Protein AF-0000000084693940 (afdb_homodimer)

InterPro domains:
  IPR007138 Antibiotic biosynthesis monooxygenase domain [PF03992] (17-86)
  IPR007138 Antibiotic biosynthesis monooxygenase domain [PS51725] (16-106)
  IPR011008 Dimeric alpha-beta barrel [SSF54909] (14-110)

Sequence (250 aa):
MSTSLSYPAPQKTDGFTIFVTATIQPDKVDTFLHHFHAAMRTVAAEPECLSFEVFRSPEEPNKIKWLENWSKGTAWFLEHQATKPYMKEYLELTDPLLVGE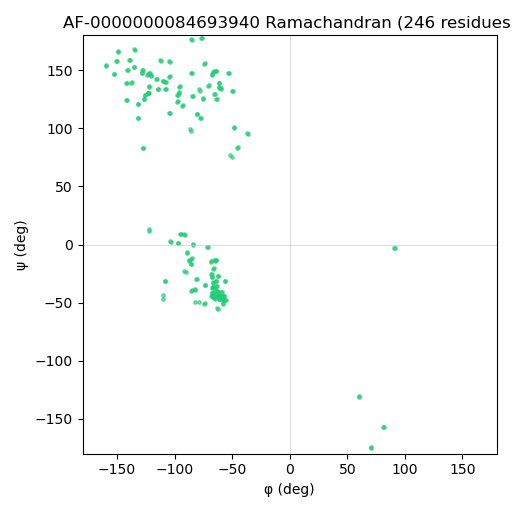KQWEVLERFGGSWATAQEGVYEKIMSTSLSYPAPQKTDGFTIFVTATIQPDKVDTFLHHFHAAMRTVAAEPECLSFEVFRSPEEPNKIKWLENWSKGTAWFLEHQATKPYMKEYLELTDPLLVGEKQWEVLERFGGSWATAQEGVYEKI

Secondary structure (DSSP, 8-state):
-------PPPP--S-EEEEEEEEB-GGGHHHHHHHHHHHHHHHHTSTTEEEEEEEE-SS-TTEEEEEEEESS-HHHIIIIITTSHHHHHHHHHHGGGBSS--EEEEEEE--GGGEEE-TTSSEE-/-------PPPP--S-EEEEEEEEB-GGGHHHHHHHHHHHHHHHHTSTTEEEEEEEE-SS-TTEEEEEEEESS-HHHIIIIITTSHHHHHHHHHHGGGBSS--EEEEEEE--GGGEEE-TTSSEE-

Nearest PDB structures (foldseek):
  4dpo-assembly1_B  TM=9.095E-01  e=9.291E-08  Methanosarcina mazei Go1
  4zos-assembly1_C  TM=8.888E-01  e=1.494E-07  Yersinia enterocolitica subsp. enterocolitica 8081
  4zos-assembly2_B  TM=8.880E-01  e=1.831E-07  Yersinia enterocolitica subsp. enterocolitica 8081
  3gz7-assembly1_B  TM=8.561E-01  e=4.131E-07  Bordetella bronchiseptica
  3e8o-assembly1_B  TM=8.129E-01  e=4.436E-06  Deinococcus radiodurans

pLDDT: mean 95.78, std 9.48, range [37.34, 98.94]

Organism: Botryosphaeria parva (strain UCR-NP2) (NCBI:txid1287680)

Solvent-accessible surface area (backbone atoms only — not comparable to full-atom values): 13129 Å² total; per-residue (Å²): 126,82,74,72,75,69,58,86,73,59,45,90,65,59,31,29,26,41,40,37,38,38,40,33,34,78,91,34,40,65,62,39,49,24,54,46,49,59,46,46,55,58,52,45,58,37,90,49,34,38,30,34,38,39,34,30,34,74,90,43,77,36,29,40,35,36,40,38,35,30,58,50,30,68,69,51,37,59,64,57,60,64,61,33,70,69,45,54,55,44,47,67,69,39,53,84,40,36,56,73,71,72,45,76,45,71,30,37,51,23,36,53,96,41,14,34,28,35,88,79,56,44,38,77,100,127,81,75,72,73,71,59,86,75,60,45,88,66,60,32,30,27,38,40,39,38,38,39,34,35,78,92,35,39,65,61,39,48,26,56,45,49,58,46,48,53,56,53,46,59,36,87,49,32,39,30,34,38,40,35,30,35,74,90,42,76,37,29,40,34,35,40,39,34,30,58,50,31,67,71,52,38,58,65,57,57,63,61,33,71,70,46,54,54,44,47,66,71,38,53,82,41,35,56,73,72,72,45,77,44,72,30,36,51,24,36,53,96,41,14,34,29,37,89,80,56,44,37,78,100

Foldseek 3Di:
DPPPPDDDFFDDAQKWKKKKKFQFDPVCQVQQCVLVVVVQVVLCPDPQWPDKDKDADPVRRRMIMMMTIGRHHPVCCVVPVCPDPVNVVSCVRRVVRTDDDMDMDMGHGRDDPVDDDDPPPDDDD/DPPPPDDDFFDDAQKWKKKKKFQFDPVCQVQQCVLVVVVQVVLCPDPQWPDKDKDADPVRRRMIMMMTIGRHHPVCCVVPVCPDPVNVVSCVRRVVRTDDDMDMDMGHGRDDPVDDDDPPPDDDD

Radius of gyration: 18.6 Å; Cα contacts (8 Å, |Δi|>4): 473; chains: 2; bounding box: 39×61×38 Å

Structure (mmCIF, N/CA/C/O backbone):
data_AF-0000000084693940-model_v1
#
loop_
_entity.id
_entity.type
_entity.pdbx_description
1 polymer 'Putative antibiotic biosynthesis monooxygenase protein'
#
loop_
_atom_site.group_PDB
_atom_site.id
_atom_site.type_symbol
_atom_site.label_atom_id
_atom_site.label_alt_id
_atom_site.label_comp_id
_atom_site.label_asym_id
_atom_site.label_entity_id
_atom_site.label_seq_id
_atom_site.pdbx_PDB_ins_code
_atom_site.Cartn_x
_atom_site.Cartn_y
_atom_site.Cartn_z
_atom_site.occupancy
_atom_site.B_iso_or_equiv
_atom_site.auth_seq_id
_atom_site.auth_comp_id
_atom_site.auth_asym_id
_atom_site.auth_atom_id
_atom_site.pdbx_PDB_model_num
ATOM 1 N N . MET A 1 1 ? 19.859 30.844 12.664 1 37.41 1 MET A N 1
ATOM 2 C CA . MET A 1 1 ? 20.234 29.438 12.758 1 37.41 1 MET A CA 1
ATOM 3 C C . MET A 1 1 ? 19.391 28.594 11.812 1 37.41 1 MET A C 1
ATOM 5 O O . MET A 1 1 ? 18.172 28.781 11.711 1 37.41 1 MET A O 1
ATOM 9 N N . SER A 1 2 ? 19.797 28.109 10.68 1 41.94 2 SER A N 1
ATOM 10 C CA . SER A 1 2 ? 19.031 27.359 9.688 1 41.94 2 SER A CA 1
ATOM 11 C C . SER A 1 2 ? 18.297 26.188 10.328 1 41.94 2 SER A C 1
ATOM 13 O O . SER A 1 2 ? 18.906 25.297 10.914 1 41.94 2 SER A O 1
ATOM 15 N N . THR A 1 3 ? 17.297 26.391 10.953 1 49.12 3 THR A N 1
ATOM 16 C CA . THR A 1 3 ? 16.625 25.344 11.711 1 49.12 3 THR A CA 1
ATOM 17 C C . THR A 1 3 ? 16.516 24.062 10.898 1 49.12 3 THR A C 1
ATOM 19 O O . THR A 1 3 ? 15.922 24.047 9.82 1 49.12 3 THR A O 1
ATOM 22 N N . SER A 1 4 ? 17.547 23.297 10.914 1 58.09 4 SER A N 1
ATOM 23 C CA . SER A 1 4 ? 17.688 22 10.25 1 58.09 4 SER A CA 1
ATOM 24 C C . SER A 1 4 ? 16.391 21.219 10.305 1 58.09 4 SER A C 1
ATOM 26 O O . SER A 1 4 ? 15.844 20.984 11.391 1 58.09 4 SER A O 1
ATOM 28 N N . LEU A 1 5 ? 15.539 21.266 9.266 1 71.88 5 LEU A N 1
ATOM 29 C CA . LEU A 1 5 ? 14.32 20.469 9.195 1 71.88 5 LEU A CA 1
ATOM 30 C C . LEU A 1 5 ? 14.609 19.016 9.523 1 71.88 5 LEU A C 1
ATOM 32 O O . LEU A 1 5 ? 15.477 18.391 8.906 1 71.88 5 LEU A O 1
ATOM 36 N N . SER A 1 6 ? 14.289 18.609 10.75 1 89 6 SER A N 1
ATOM 37 C CA . SER A 1 6 ? 14.602 17.234 11.148 1 89 6 SER A CA 1
ATOM 38 C C . SER A 1 6 ? 13.43 16.297 10.898 1 89 6 SER A C 1
ATOM 40 O O . SER A 1 6 ? 12.281 16.641 11.219 1 89 6 SER A O 1
ATOM 42 N N . TYR A 1 7 ? 13.625 15.336 10.125 1 94.19 7 TYR A N 1
ATOM 43 C CA . TYR A 1 7 ? 12.75 14.18 9.961 1 94.19 7 TYR A CA 1
ATOM 44 C C . TYR A 1 7 ? 13.562 12.898 9.789 1 94.19 7 TYR A C 1
ATOM 46 O O . TYR A 1 7 ? 14.711 12.945 9.344 1 94.19 7 TYR A O 1
ATOM 54 N N . PRO A 1 8 ? 13.047 11.789 10.203 1 96.38 8 PRO A N 1
ATOM 55 C CA . PRO A 1 8 ? 13.812 10.562 9.992 1 96.38 8 PRO A CA 1
ATOM 56 C C . PRO A 1 8 ? 14.07 10.266 8.516 1 96.38 8 PRO A C 1
ATOM 58 O O . PRO A 1 8 ? 13.148 10.367 7.695 1 96.38 8 PRO A O 1
ATOM 61 N N . ALA A 1 9 ? 15.266 9.914 8.211 1 95.25 9 ALA A N 1
ATOM 62 C CA . ALA A 1 9 ? 15.562 9.484 6.848 1 95.25 9 ALA A CA 1
ATOM 63 C C . ALA A 1 9 ? 14.867 8.164 6.523 1 95.25 9 ALA A C 1
ATOM 65 O O . ALA A 1 9 ? 14.695 7.316 7.398 1 95.25 9 ALA A O 1
ATOM 66 N N . PRO A 1 10 ? 14.453 7.969 5.242 1 95.38 10 PRO A N 1
ATOM 67 C CA . PRO A 1 10 ? 14.008 6.629 4.855 1 95.38 10 PRO A CA 1
ATOM 68 C C . PRO A 1 10 ? 15.031 5.547 5.176 1 95.38 10 PRO A C 1
ATOM 70 O O . PRO A 1 10 ? 16.234 5.801 5.133 1 95.38 10 PRO A O 1
ATOM 73 N N . GLN A 1 11 ? 14.469 4.426 5.469 1 94.56 11 GLN A N 1
ATOM 74 C CA . GLN A 1 11 ? 15.359 3.305 5.754 1 94.56 11 GLN A CA 1
ATOM 75 C C . GLN A 1 11 ? 16.156 2.906 4.516 1 94.56 11 GLN A C 1
ATOM 77 O O . GLN A 1 11 ? 15.594 2.756 3.43 1 94.56 11 GLN A O 1
ATOM 82 N N . LYS A 1 12 ? 17.453 2.809 4.715 1 91.94 12 LYS A N 1
ATOM 83 C CA . LYS A 1 12 ? 18.297 2.361 3.611 1 91.94 12 LYS A CA 1
ATOM 84 C C . LYS A 1 12 ? 18.203 0.85 3.42 1 91.94 12 LYS A C 1
ATOM 86 O O . LYS A 1 12 ? 18.562 0.08 4.309 1 91.94 12 LYS A O 1
ATOM 91 N N . THR A 1 13 ? 17.578 0.476 2.361 1 91.62 13 THR A N 1
ATOM 92 C CA . THR A 1 13 ? 17.453 -0.936 2.018 1 91.62 13 THR A CA 1
ATOM 93 C C . THR A 1 13 ? 17.641 -1.15 0.521 1 91.62 13 THR A C 1
ATOM 95 O O . THR A 1 13 ? 17.625 -0.193 -0.257 1 91.62 13 THR A O 1
ATOM 98 N N . ASP A 1 14 ? 17.984 -2.398 0.199 1 93.31 14 ASP A N 1
ATOM 99 C CA . ASP A 1 14 ? 18.078 -2.752 -1.214 1 93.31 14 ASP A CA 1
ATOM 100 C C . ASP A 1 14 ? 16.703 -3.117 -1.781 1 93.31 14 ASP A C 1
ATOM 102 O O . ASP A 1 14 ? 16.594 -3.5 -2.947 1 93.31 14 ASP A O 1
ATOM 106 N N . GLY A 1 15 ? 15.742 -3.049 -0.957 1 96.62 15 GLY A N 1
ATOM 107 C CA . GLY A 1 15 ? 14.43 -3.553 -1.316 1 96.62 15 GLY A CA 1
ATOM 108 C C . GLY A 1 15 ? 13.586 -2.537 -2.064 1 96.62 15 GLY A C 1
ATOM 109 O O . GLY A 1 15 ? 14.062 -1.453 -2.406 1 96.62 15 GLY A O 1
ATOM 110 N N . PHE A 1 16 ? 12.398 -2.943 -2.48 1 98.19 16 PHE A N 1
ATOM 111 C CA . PHE A 1 16 ? 11.469 -2.076 -3.191 1 98.19 16 PHE A CA 1
ATOM 112 C C . PHE A 1 16 ? 10.023 -2.475 -2.898 1 98.19 16 PHE A C 1
ATOM 114 O O . PHE A 1 16 ? 9.773 -3.51 -2.277 1 98.19 16 PHE A O 1
ATOM 121 N N . THR A 1 17 ? 9.148 -1.615 -3.248 1 98.69 17 THR A N 1
ATOM 122 C CA . THR A 1 17 ? 7.715 -1.882 -3.26 1 98.69 17 THR A CA 1
ATOM 123 C C . THR A 1 17 ? 7.188 -1.94 -4.691 1 98.69 17 THR A C 1
ATOM 125 O O . THR A 1 17 ? 7.609 -1.159 -5.547 1 98.69 17 THR A O 1
ATOM 128 N N . ILE A 1 18 ? 6.289 -2.873 -4.922 1 98.81 18 ILE A N 1
ATOM 129 C CA . ILE A 1 18 ? 5.594 -2.885 -6.207 1 98.81 18 ILE A CA 1
ATOM 130 C C . ILE A 1 18 ? 4.086 -2.809 -5.977 1 98.81 18 ILE A C 1
ATOM 132 O O . ILE A 1 18 ? 3.545 -3.506 -5.113 1 98.81 18 ILE A O 1
ATOM 136 N N . PHE A 1 19 ? 3.414 -1.882 -6.68 1 98.81 19 PHE A N 1
ATOM 137 C CA . PHE A 1 19 ? 1.965 -1.835 -6.824 1 98.81 19 PHE A CA 1
ATOM 138 C C . PHE A 1 19 ? 1.531 -2.475 -8.141 1 98.81 19 PHE A C 1
ATOM 140 O O . PHE A 1 19 ? 2.061 -2.143 -9.203 1 98.81 19 PHE A O 1
ATOM 147 N N . VAL A 1 20 ? 0.591 -3.393 -8.031 1 98.81 20 VAL A N 1
ATOM 148 C CA . VAL A 1 20 ? 0.091 -4.07 -9.227 1 98.81 20 VAL A CA 1
ATOM 149 C C . VAL A 1 20 ? -1.417 -3.863 -9.344 1 98.81 20 VAL A C 1
ATOM 151 O O . VAL A 1 20 ? -2.141 -3.949 -8.344 1 98.81 20 VAL A O 1
ATOM 154 N N . THR A 1 21 ? -1.88 -3.574 -10.523 1 98.81 21 THR A N 1
ATOM 155 C CA . THR A 1 21 ? -3.305 -3.479 -10.82 1 98.81 21 THR A CA 1
ATOM 156 C C . THR A 1 21 ? -3.689 -4.438 -11.945 1 98.81 21 THR A C 1
ATOM 158 O O . THR A 1 21 ? -3.021 -4.488 -12.977 1 98.81 21 THR A O 1
ATOM 161 N N . ALA A 1 22 ? -4.707 -5.199 -11.727 1 98.88 22 ALA A N 1
ATOM 162 C CA . ALA A 1 22 ? -5.246 -6.121 -12.719 1 98.88 22 ALA A CA 1
ATOM 163 C C . ALA A 1 22 ? -6.738 -5.883 -12.938 1 98.88 22 ALA A C 1
ATOM 165 O O . ALA A 1 22 ? -7.5 -5.758 -11.977 1 98.88 22 ALA A O 1
ATOM 166 N N . THR A 1 23 ? -7.125 -5.734 -14.164 1 98.88 23 THR A N 1
ATOM 167 C CA . THR A 1 23 ? -8.539 -5.758 -14.531 1 98.88 23 THR A CA 1
ATOM 168 C C . THR A 1 23 ? -8.945 -7.141 -15.023 1 98.88 23 THR A C 1
ATOM 170 O O . THR A 1 23 ? -8.344 -7.676 -15.953 1 98.88 23 THR A O 1
ATOM 173 N N . ILE A 1 24 ? -9.938 -7.711 -14.375 1 98.88 24 ILE A N 1
ATOM 174 C CA . ILE A 1 24 ? -10.344 -9.086 -14.633 1 98.88 24 ILE A CA 1
ATOM 175 C C . ILE A 1 24 ? -11.633 -9.102 -15.445 1 98.88 24 ILE A C 1
ATOM 177 O O . ILE A 1 24 ? -12.469 -8.203 -15.312 1 98.88 24 ILE A O 1
ATOM 181 N N . GLN A 1 25 ? -11.758 -10.07 -16.344 1 98.75 25 GLN A N 1
ATOM 182 C CA . GLN A 1 25 ? -13.055 -10.273 -16.984 1 98.75 25 GLN A CA 1
ATOM 183 C C . GLN A 1 25 ? -14.172 -10.344 -15.945 1 98.75 25 GLN A C 1
ATOM 185 O O . GLN A 1 25 ? -14.055 -11.055 -14.945 1 98.75 25 GLN A O 1
ATOM 190 N N . PRO A 1 26 ? -15.227 -9.617 -16.188 1 97.69 26 PRO A N 1
ATOM 191 C CA . PRO A 1 26 ? -16.234 -9.43 -15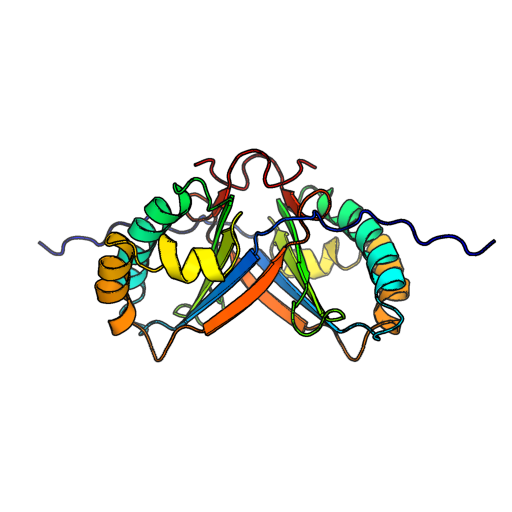.125 1 97.69 26 PRO A CA 1
ATOM 192 C C . PRO A 1 26 ? -16.781 -10.75 -14.602 1 97.69 26 PRO A C 1
ATOM 194 O O . PRO A 1 26 ? -17.094 -10.867 -13.414 1 97.69 26 PRO A O 1
ATOM 197 N N . ASP A 1 27 ? -16.875 -11.742 -15.375 1 97.75 27 ASP A N 1
ATOM 198 C CA . ASP A 1 27 ? -17.469 -13.008 -14.953 1 97.75 27 ASP A CA 1
ATOM 199 C C . ASP A 1 27 ? -16.406 -13.984 -14.469 1 97.75 27 ASP A C 1
ATOM 201 O O . ASP A 1 27 ? -16.703 -15.141 -14.164 1 97.75 27 ASP A O 1
ATOM 205 N N . LYS A 1 28 ? -15.156 -13.5 -14.312 1 98.31 28 LYS A N 1
ATOM 206 C CA . LYS A 1 28 ? -14.055 -14.391 -13.961 1 98.31 28 LYS A CA 1
ATOM 207 C C . LYS A 1 28 ? -13.383 -13.961 -12.664 1 98.31 28 LYS A C 1
ATOM 209 O O . LYS A 1 28 ? -12.328 -14.484 -12.297 1 98.31 28 LYS A O 1
ATOM 214 N N . VAL A 1 29 ? -13.992 -13.07 -11.953 1 97.94 29 VAL A N 1
ATOM 215 C CA . VAL A 1 29 ? -13.367 -12.477 -10.773 1 97.94 29 VAL A CA 1
ATOM 216 C C . VAL A 1 29 ? -13.164 -13.547 -9.703 1 97.94 29 VAL A C 1
ATOM 218 O O . VAL A 1 29 ? -12.086 -13.664 -9.117 1 97.94 29 VAL A O 1
ATOM 221 N N . ASP A 1 30 ? -14.18 -14.336 -9.453 1 97.25 30 ASP A N 1
ATOM 222 C CA . ASP A 1 30 ? -14.062 -15.367 -8.43 1 97.25 30 ASP A CA 1
ATOM 223 C C . ASP A 1 30 ? -12.977 -16.375 -8.781 1 97.25 30 ASP A C 1
ATOM 225 O O . ASP A 1 30 ? -12.211 -16.797 -7.914 1 97.25 30 ASP A O 1
ATOM 229 N N . THR A 1 31 ? -13 -16.766 -10.016 1 98 31 THR A N 1
ATOM 230 C CA . THR A 1 31 ? -11.977 -17.703 -10.477 1 98 31 THR A CA 1
ATOM 231 C C . THR A 1 31 ? -10.586 -17.094 -10.297 1 98 31 THR A C 1
ATOM 233 O O . THR A 1 31 ? -9.656 -17.766 -9.844 1 98 31 THR A O 1
ATOM 236 N N . PHE A 1 32 ? -10.438 -15.875 -10.672 1 98.62 32 PHE A N 1
ATOM 237 C CA . PHE A 1 32 ? -9.172 -15.172 -10.508 1 98.62 32 PHE A CA 1
ATOM 238 C C . PHE A 1 32 ? -8.75 -15.156 -9.039 1 98.62 32 PHE A C 1
ATOM 240 O O . PHE A 1 32 ? -7.621 -15.531 -8.711 1 98.62 32 PHE A O 1
ATOM 247 N N . LEU A 1 33 ? -9.641 -14.75 -8.148 1 98.38 33 LEU A N 1
ATOM 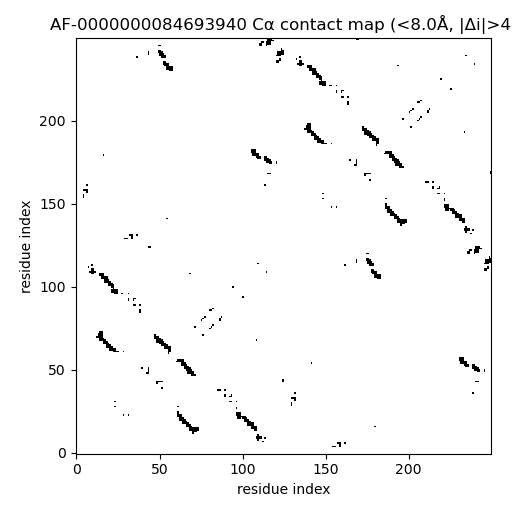248 C CA . LEU A 1 33 ? -9.32 -14.602 -6.73 1 98.38 33 LEU A CA 1
ATOM 249 C C . LEU A 1 33 ? -8.969 -15.945 -6.105 1 98.38 33 LEU A C 1
ATOM 251 O O . LEU A 1 33 ? -8.133 -16.016 -5.207 1 98.38 33 LEU A O 1
ATOM 255 N N . HIS A 1 34 ? -9.562 -16.953 -6.617 1 98.06 34 HIS A N 1
ATOM 256 C CA . HIS A 1 34 ? -9.242 -18.297 -6.152 1 98.06 34 HIS A CA 1
ATOM 257 C C . HIS A 1 34 ? -7.789 -18.641 -6.438 1 98.06 34 HIS A C 1
ATOM 259 O O . HIS A 1 34 ? -7.047 -19.016 -5.527 1 98.06 34 HIS A O 1
ATOM 265 N N . HIS A 1 35 ? -7.395 -18.531 -7.633 1 98.19 35 HIS A N 1
ATOM 266 C CA . HIS A 1 35 ? -6.023 -18.844 -8.023 1 98.19 35 HIS A CA 1
ATOM 267 C C . HIS A 1 35 ? -5.035 -17.859 -7.414 1 98.19 35 HIS A C 1
ATOM 269 O O . HIS A 1 35 ? -3.951 -18.25 -6.977 1 98.19 35 HIS A O 1
ATOM 275 N N . PHE A 1 36 ? -5.445 -16.672 -7.359 1 98.56 36 PHE A N 1
ATOM 276 C CA . PHE A 1 36 ? -4.586 -15.594 -6.891 1 98.56 36 PHE A CA 1
ATOM 277 C C . PHE A 1 36 ? -4.277 -15.75 -5.406 1 98.56 36 PHE A C 1
ATOM 279 O O . PHE A 1 36 ? -3.131 -15.586 -4.984 1 98.56 36 PHE A O 1
ATOM 286 N N . HIS A 1 37 ? -5.273 -16.062 -4.66 1 98.12 37 HIS A N 1
ATOM 287 C CA . HIS A 1 37 ? -5.062 -16.203 -3.223 1 98.12 37 HIS A CA 1
ATOM 288 C C . HIS A 1 37 ? -4.055 -17.297 -2.914 1 98.12 37 HIS A C 1
ATOM 290 O O . HIS A 1 37 ? -3.195 -17.141 -2.045 1 98.12 37 HIS A O 1
ATOM 296 N N . ALA A 1 38 ? -4.184 -18.406 -3.57 1 96.88 38 ALA A N 1
ATOM 297 C CA . ALA A 1 38 ? -3.24 -19.5 -3.363 1 96.88 38 ALA A CA 1
ATOM 298 C C . ALA A 1 38 ? -1.811 -19.062 -3.664 1 96.88 38 ALA A C 1
ATOM 300 O O . ALA A 1 38 ? -0.891 -19.344 -2.896 1 96.88 38 ALA A O 1
ATOM 301 N N . ALA A 1 39 ? -1.63 -18.359 -4.738 1 97.94 39 ALA A N 1
ATOM 302 C CA . ALA A 1 39 ? -0.309 -17.875 -5.117 1 97.94 39 ALA A CA 1
ATOM 303 C C . ALA A 1 39 ? 0.191 -16.812 -4.129 1 97.94 39 ALA A C 1
ATOM 305 O O . ALA A 1 39 ? 1.363 -16.828 -3.746 1 97.94 39 ALA A O 1
ATOM 306 N N . MET A 1 40 ? -0.711 -15.93 -3.727 1 98.12 40 MET A N 1
ATOM 307 C CA . MET A 1 40 ? -0.369 -14.867 -2.781 1 98.12 40 MET A CA 1
ATOM 308 C C . MET A 1 40 ? 0.199 -15.453 -1.492 1 98.12 40 MET A C 1
ATOM 310 O O . MET A 1 40 ? 1.189 -14.945 -0.96 1 98.12 40 MET A O 1
ATOM 314 N N . ARG A 1 41 ? -0.413 -16.469 -0.996 1 97.38 41 ARG A N 1
ATOM 315 C CA . ARG A 1 41 ? 0.034 -17.094 0.245 1 97.38 41 ARG A CA 1
ATOM 316 C C . ARG A 1 41 ? 1.438 -17.672 0.095 1 97.38 41 ARG A C 1
ATOM 318 O O . ARG A 1 41 ? 2.262 -17.547 1.004 1 97.38 41 ARG A O 1
ATOM 325 N N . THR A 1 42 ? 1.648 -18.234 -0.992 1 98.38 42 THR A N 1
ATOM 326 C CA . THR A 1 42 ? 2.971 -18.797 -1.266 1 98.38 42 THR A CA 1
ATOM 327 C C . THR A 1 42 ? 4.012 -17.688 -1.368 1 98.38 42 THR A C 1
ATOM 329 O O . THR A 1 42 ? 5.09 -17.781 -0.784 1 98.38 42 THR A O 1
ATOM 332 N N . VAL A 1 43 ? 3.695 -16.594 -2.1 1 98.75 43 VAL A N 1
ATOM 333 C CA . VAL A 1 43 ? 4.582 -15.445 -2.264 1 98.75 43 VAL A CA 1
ATOM 334 C C . VAL A 1 43 ? 4.859 -14.805 -0.906 1 98.75 43 VAL A C 1
ATOM 336 O O . VAL A 1 43 ? 6.012 -14.516 -0.571 1 98.75 43 VAL A O 1
ATOM 339 N N . ALA A 1 44 ? 3.818 -14.648 -0.15 1 98.56 44 ALA A N 1
ATOM 340 C CA . ALA A 1 44 ? 3.918 -13.969 1.137 1 98.56 44 ALA A CA 1
ATOM 341 C C . ALA A 1 44 ? 4.777 -14.766 2.117 1 98.56 44 ALA A C 1
ATOM 343 O O . ALA A 1 44 ? 5.297 -14.211 3.088 1 98.56 44 ALA A O 1
ATOM 344 N N . ALA A 1 45 ? 4.953 -16.031 1.888 1 98.06 45 ALA A N 1
ATOM 345 C CA . ALA A 1 45 ? 5.719 -16.906 2.777 1 98.06 45 ALA A CA 1
ATOM 346 C C . ALA A 1 45 ? 7.211 -16.844 2.447 1 98.06 45 ALA A C 1
ATOM 348 O O . ALA A 1 45 ? 8.039 -17.375 3.195 1 98.06 45 ALA A O 1
ATOM 349 N N . GLU A 1 46 ? 7.559 -16.266 1.309 1 98.56 46 GLU A N 1
ATOM 350 C CA . GLU A 1 46 ? 8.969 -16.078 0.984 1 98.56 46 GLU A CA 1
ATOM 351 C C . GLU A 1 46 ? 9.656 -15.18 2.014 1 98.56 46 GLU A C 1
ATOM 353 O O . GLU A 1 46 ? 9.117 -14.141 2.396 1 98.56 46 GLU A O 1
ATOM 358 N N . PRO A 1 47 ? 10.891 -15.531 2.4 1 98.12 47 PRO A N 1
ATOM 359 C CA . PRO A 1 47 ? 11.594 -14.703 3.387 1 98.12 47 PRO A CA 1
ATOM 360 C C . PRO A 1 47 ? 11.844 -13.281 2.893 1 98.12 47 PRO A C 1
ATOM 362 O O . PRO A 1 47 ? 11.93 -12.352 3.697 1 98.12 47 PRO A O 1
ATOM 365 N N . GLU A 1 48 ? 11.945 -13.07 1.606 1 98.5 48 GLU A N 1
ATOM 366 C CA . GLU A 1 48 ? 12.273 -11.758 1.055 1 98.5 48 GLU A CA 1
ATOM 367 C C . GLU A 1 48 ? 11.023 -10.898 0.887 1 98.5 48 GLU A C 1
ATOM 369 O O . GLU A 1 48 ? 11.117 -9.688 0.674 1 98.5 48 GLU A O 1
ATOM 374 N N . CYS A 1 49 ? 9.805 -11.484 0.908 1 98.81 49 CYS A N 1
ATOM 375 C CA . CYS A 1 49 ? 8.57 -10.711 0.876 1 98.81 49 CYS A CA 1
ATOM 376 C C . CYS A 1 49 ? 8.227 -10.18 2.264 1 98.81 49 CYS A C 1
ATOM 378 O O . CYS A 1 49 ? 7.805 -10.945 3.137 1 98.81 49 CYS A O 1
ATOM 380 N N . LEU A 1 50 ? 8.289 -8.914 2.475 1 98.69 50 LEU A N 1
ATOM 381 C CA . LEU A 1 50 ? 8.125 -8.289 3.783 1 98.69 50 LEU A CA 1
ATOM 382 C C . LEU A 1 50 ? 6.645 -8.125 4.117 1 98.69 50 LEU A C 1
ATOM 384 O O . LEU A 1 50 ? 6.242 -8.281 5.273 1 98.69 50 LEU A O 1
ATOM 388 N N . SER A 1 51 ? 5.871 -7.789 3.125 1 98.88 51 SER A N 1
ATOM 389 C CA . SER A 1 51 ? 4.426 -7.664 3.297 1 98.88 51 SER A CA 1
ATOM 390 C C . SER A 1 51 ? 3.699 -7.754 1.96 1 98.88 51 SER A C 1
ATOM 392 O O . SER A 1 51 ? 4.312 -7.586 0.903 1 98.88 51 SER A O 1
ATOM 394 N N . PHE A 1 52 ? 2.475 -8.164 1.954 1 98.94 52 PHE A N 1
ATOM 395 C CA . PHE A 1 52 ? 1.572 -8.352 0.824 1 98.94 52 PHE A CA 1
ATOM 396 C C . PHE A 1 52 ? 0.151 -7.941 1.193 1 98.94 52 PHE A C 1
ATOM 398 O O . PHE A 1 52 ? -0.393 -8.406 2.197 1 98.94 52 PHE A O 1
ATOM 405 N N . GLU A 1 53 ? -0.452 -7.012 0.413 1 98.88 53 GLU A N 1
ATOM 406 C CA . GLU A 1 53 ? -1.801 -6.562 0.743 1 98.88 53 GLU A CA 1
ATOM 407 C C . GLU A 1 53 ? -2.635 -6.344 -0.517 1 98.88 53 GLU A C 1
ATOM 409 O O . GLU A 1 53 ? -2.146 -5.777 -1.498 1 98.88 53 GLU A O 1
ATOM 414 N N . VAL A 1 54 ? -3.93 -6.758 -0.497 1 98.88 54 VAL A N 1
ATOM 415 C CA . VAL A 1 54 ? -4.809 -6.75 -1.661 1 98.88 54 VAL A CA 1
ATOM 416 C C . VAL A 1 54 ? -5.965 -5.781 -1.433 1 98.88 54 VAL A C 1
ATOM 418 O O . VAL A 1 54 ? -6.508 -5.703 -0.329 1 98.88 54 VAL A O 1
ATOM 421 N N . PHE A 1 55 ? -6.352 -5.113 -2.459 1 98.75 55 PHE A N 1
ATOM 422 C CA . PHE A 1 55 ? -7.438 -4.141 -2.488 1 98.75 55 PHE A CA 1
ATOM 423 C C . PHE A 1 55 ? -8.32 -4.352 -3.717 1 98.75 55 PHE A C 1
ATOM 425 O O . PHE A 1 55 ? -7.969 -5.125 -4.609 1 98.75 55 PHE A O 1
ATOM 432 N N . ARG A 1 56 ? -9.477 -3.693 -3.73 1 98.38 56 ARG A N 1
ATOM 433 C CA . ARG A 1 56 ? -10.383 -3.691 -4.875 1 98.38 56 ARG A CA 1
ATOM 434 C C . ARG A 1 56 ? -10.938 -2.295 -5.129 1 98.38 56 ARG A C 1
ATOM 436 O O . ARG A 1 56 ? -11.258 -1.567 -4.188 1 98.38 56 ARG A O 1
ATOM 443 N N . SER A 1 57 ? -11.039 -1.935 -6.426 1 97.62 57 SER A N 1
ATOM 444 C CA . SER A 1 57 ? -11.742 -0.704 -6.77 1 97.62 57 SER A CA 1
ATOM 445 C C . SER A 1 57 ? -13.219 -0.789 -6.398 1 97.62 57 SER A C 1
ATOM 447 O O . SER A 1 57 ? -13.914 -1.715 -6.82 1 97.62 57 SER A O 1
ATOM 449 N N . PRO A 1 58 ? -13.711 0.157 -5.625 1 95.62 58 PRO A N 1
ATOM 450 C CA . PRO A 1 58 ? -15.133 0.1 -5.281 1 95.62 58 PRO A CA 1
ATOM 451 C C . PRO A 1 58 ? -16.047 0.349 -6.48 1 95.62 58 PRO A C 1
ATOM 453 O O . PRO A 1 58 ? -17.156 -0.182 -6.535 1 95.62 58 PRO A O 1
ATOM 456 N N . GLU A 1 59 ? -15.586 1.09 -7.441 1 95.56 59 GLU A N 1
ATOM 457 C CA . GLU A 1 59 ? -16.406 1.479 -8.578 1 95.56 59 GLU A CA 1
ATOM 458 C C . GLU A 1 59 ? -16.297 0.47 -9.719 1 95.56 59 GLU A C 1
ATOM 460 O O . GLU A 1 59 ? -17.141 0.436 -10.617 1 95.56 59 GLU A O 1
ATOM 465 N N . GLU A 1 60 ? -15.227 -0.265 -9.758 1 97.25 60 GLU A N 1
ATOM 466 C CA . GLU A 1 60 ? -14.969 -1.317 -10.742 1 97.25 60 GLU A CA 1
ATOM 467 C C . GLU A 1 60 ? -14.602 -2.631 -10.055 1 97.25 60 GLU A C 1
ATOM 469 O O . GLU A 1 60 ? -13.43 -3 -9.992 1 97.25 60 GLU A O 1
ATOM 474 N N . PRO A 1 61 ? -15.562 -3.326 -9.664 1 96 61 PRO A N 1
ATOM 475 C CA . PRO A 1 61 ? -15.32 -4.457 -8.766 1 96 61 PRO A CA 1
ATOM 476 C C . PRO A 1 61 ? -14.477 -5.551 -9.414 1 96 61 PRO A C 1
ATOM 478 O O . PRO A 1 61 ? -14.023 -6.477 -8.734 1 96 61 PRO A O 1
ATOM 481 N N . ASN A 1 62 ? -14.281 -5.527 -10.734 1 98.56 62 ASN A N 1
ATOM 482 C CA . ASN A 1 62 ? -13.398 -6.496 -11.375 1 98.56 62 ASN A CA 1
ATOM 483 C C . ASN A 1 62 ? -11.969 -5.969 -11.477 1 98.56 62 ASN A C 1
ATOM 485 O O . ASN A 1 62 ? -11.125 -6.566 -12.148 1 98.56 62 ASN A O 1
ATOM 489 N N . LYS A 1 63 ? -11.672 -4.867 -10.859 1 98.75 63 LYS A N 1
ATOM 490 C CA . LYS A 1 63 ? -10.32 -4.312 -10.805 1 98.75 63 LYS A CA 1
ATOM 491 C C . LYS A 1 63 ? -9.695 -4.531 -9.43 1 98.75 63 LYS A C 1
ATOM 493 O O . LYS A 1 63 ? -10.164 -3.975 -8.43 1 98.75 63 LYS A O 1
ATOM 498 N N . ILE A 1 64 ? -8.633 -5.395 -9.438 1 98.88 64 ILE A N 1
ATOM 499 C CA . ILE A 1 64 ? -7.922 -5.785 -8.227 1 98.88 64 ILE A CA 1
ATOM 500 C C . ILE A 1 64 ? -6.543 -5.121 -8.203 1 98.88 64 ILE A C 1
ATOM 502 O O . ILE A 1 64 ? -5.863 -5.062 -9.227 1 98.88 64 ILE A O 1
ATOM 506 N N . LYS A 1 65 ? -6.219 -4.578 -7.074 1 98.88 65 LYS A N 1
ATOM 507 C CA . LYS A 1 65 ? -4.914 -3.969 -6.836 1 98.88 65 LYS A CA 1
ATOM 508 C C . LYS A 1 65 ? -4.223 -4.602 -5.633 1 98.88 65 LYS A C 1
ATOM 510 O O . LYS A 1 65 ? -4.883 -5.004 -4.672 1 98.88 65 LYS A O 1
ATOM 515 N N . TRP A 1 66 ? -2.865 -4.699 -5.66 1 98.88 66 TRP A N 1
ATOM 516 C CA . TRP A 1 66 ? -2.141 -5.168 -4.484 1 98.88 66 TRP A CA 1
ATOM 517 C C . TRP A 1 66 ? -0.746 -4.555 -4.422 1 98.88 66 TRP A C 1
ATOM 519 O O . TRP A 1 66 ? -0.279 -3.963 -5.395 1 98.88 66 TRP A O 1
ATOM 529 N N . LEU A 1 67 ? -0.23 -4.555 -3.236 1 98.69 67 LEU A N 1
ATOM 530 C CA . LEU A 1 67 ? 1.146 -4.113 -3.027 1 98.69 67 LEU A CA 1
ATOM 531 C C . LEU A 1 67 ? 1.983 -5.227 -2.408 1 98.69 67 LEU A C 1
ATOM 533 O O . LEU A 1 67 ? 1.473 -6.031 -1.625 1 98.69 67 LEU A O 1
ATOM 537 N N . GLU A 1 68 ? 3.209 -5.285 -2.779 1 98.88 68 GLU A N 1
ATOM 538 C CA . GLU A 1 68 ? 4.234 -6.156 -2.221 1 98.88 68 GLU A CA 1
ATOM 539 C C . GLU A 1 68 ? 5.465 -5.359 -1.793 1 98.88 68 GLU A C 1
ATOM 541 O O . GLU A 1 68 ? 5.996 -4.562 -2.57 1 98.88 68 GLU A O 1
ATOM 546 N N . ASN A 1 69 ? 5.848 -5.508 -0.565 1 98.81 69 ASN A N 1
ATOM 547 C CA . ASN A 1 69 ? 7.156 -5.031 -0.119 1 98.81 69 ASN A CA 1
ATOM 548 C C . ASN A 1 69 ? 8.195 -6.148 -0.128 1 98.81 69 ASN A C 1
ATOM 550 O O . ASN A 1 69 ? 7.953 -7.227 0.414 1 98.81 69 ASN A O 1
ATOM 554 N N . TRP A 1 70 ? 9.328 -5.84 -0.745 1 98.81 70 TRP A N 1
ATOM 555 C CA . TRP A 1 70 ? 10.398 -6.828 -0.87 1 98.81 70 TRP A CA 1
ATOM 556 C C . TRP A 1 70 ? 11.68 -6.332 -0.219 1 98.81 70 TRP A C 1
ATOM 558 O O . TRP A 1 70 ? 12 -5.141 -0.294 1 98.81 70 TRP A O 1
ATOM 568 N N . SER A 1 71 ? 12.453 -7.227 0.318 1 98.25 71 SER A N 1
ATOM 569 C CA . SER A 1 71 ? 13.719 -6.871 0.951 1 98.25 71 SER A CA 1
ATOM 570 C C . SER A 1 71 ? 14.852 -6.84 -0.065 1 98.25 71 SER A C 1
ATOM 572 O O . SER A 1 71 ? 15.945 -6.344 0.229 1 98.25 71 SER A O 1
ATOM 574 N N . LYS A 1 72 ? 14.633 -7.41 -1.286 1 98.12 72 LYS A N 1
ATOM 575 C CA . LYS A 1 72 ? 15.617 -7.426 -2.363 1 98.12 72 LYS A CA 1
ATOM 576 C C . LYS A 1 72 ? 15.172 -6.543 -3.527 1 98.12 72 LYS A C 1
ATOM 578 O O . LYS A 1 72 ? 13.977 -6.293 -3.699 1 98.12 72 LYS A O 1
ATOM 583 N N . GLY A 1 73 ? 16.125 -6.121 -4.34 1 97.44 73 GLY A N 1
ATOM 584 C CA . GLY A 1 73 ? 15.867 -5.176 -5.414 1 97.44 73 GLY A CA 1
ATOM 585 C C . GLY A 1 73 ? 15.18 -5.805 -6.605 1 97.44 73 GLY A C 1
ATOM 586 O O . GLY A 1 73 ? 14.945 -7.016 -6.633 1 97.44 73 GLY A O 1
ATOM 587 N N . THR A 1 74 ? 14.891 -4.988 -7.566 1 97.56 74 THR A N 1
ATOM 588 C CA . THR A 1 74 ? 14.109 -5.398 -8.727 1 97.56 74 THR A CA 1
ATOM 589 C C . THR A 1 74 ? 14.883 -6.402 -9.57 1 97.56 74 THR A C 1
ATOM 591 O O . THR A 1 74 ? 14.297 -7.312 -10.156 1 97.56 74 THR A O 1
ATOM 594 N N . ALA A 1 75 ? 16.203 -6.191 -9.672 1 97.56 75 ALA A N 1
ATOM 595 C CA . ALA A 1 75 ? 17 -7.141 -10.438 1 97.56 75 ALA A CA 1
ATOM 596 C C . ALA A 1 75 ? 16.922 -8.539 -9.836 1 97.56 75 ALA A C 1
ATOM 598 O O . ALA A 1 75 ? 16.719 -9.523 -10.555 1 97.56 75 ALA A O 1
ATOM 599 N N . TRP A 1 76 ? 17.031 -8.648 -8.547 1 98.19 76 TRP A N 1
ATOM 600 C CA . TRP A 1 76 ? 16.891 -9.922 -7.852 1 98.19 76 TRP A CA 1
ATOM 601 C C . TRP A 1 76 ? 15.508 -10.508 -8.062 1 98.19 76 TRP A C 1
ATOM 603 O O . TRP A 1 76 ? 15.367 -11.695 -8.367 1 98.19 76 TRP A O 1
ATOM 613 N N . PHE A 1 77 ? 14.555 -9.656 -7.891 1 98.56 77 PHE A N 1
ATOM 614 C CA . PHE A 1 77 ? 13.164 -10.086 -8.031 1 98.56 77 PHE A CA 1
ATOM 615 C C . PHE A 1 77 ? 12.93 -10.719 -9.398 1 98.56 77 PHE A C 1
ATOM 617 O O . PHE A 1 77 ? 12.375 -11.82 -9.484 1 98.56 77 PHE A O 1
ATOM 624 N N . LEU A 1 78 ? 13.375 -10.07 -10.453 1 97.69 78 LEU A N 1
ATOM 625 C CA . LEU A 1 78 ? 13.156 -10.531 -11.82 1 97.69 78 LEU A CA 1
ATOM 626 C C . LEU A 1 78 ? 13.914 -11.836 -12.07 1 97.69 78 LEU A C 1
ATOM 628 O O . LEU A 1 78 ? 13.422 -12.711 -12.797 1 97.69 78 LEU A O 1
ATOM 632 N N . GLU A 1 79 ? 15.016 -11.961 -11.445 1 98.12 79 GLU A N 1
ATOM 633 C CA . GLU A 1 79 ? 15.867 -13.117 -11.695 1 98.12 79 GLU A CA 1
ATOM 634 C C . GLU A 1 79 ? 15.445 -14.312 -10.844 1 98.12 79 GLU A C 1
ATOM 636 O O . GLU A 1 79 ? 15.438 -15.445 -11.312 1 98.12 79 GLU A O 1
ATOM 641 N N . HIS A 1 80 ? 15.07 -14.078 -9.594 1 98.25 80 HIS A N 1
ATOM 642 C CA . HIS A 1 80 ? 14.914 -15.172 -8.641 1 98.25 80 HIS A CA 1
ATOM 643 C C . HIS A 1 80 ? 13.445 -15.398 -8.305 1 98.25 80 HIS A C 1
ATOM 645 O O . HIS A 1 80 ? 12.961 -16.531 -8.336 1 98.25 80 HIS A O 1
ATOM 651 N N . GLN A 1 81 ? 12.75 -14.344 -8.031 1 98.44 81 GLN A N 1
ATOM 652 C CA . GLN A 1 81 ? 11.367 -14.484 -7.586 1 98.44 81 GLN A CA 1
ATOM 653 C C . GLN A 1 81 ? 10.43 -14.742 -8.766 1 98.44 81 GLN A C 1
ATOM 655 O O . GLN A 1 81 ? 9.641 -15.688 -8.742 1 98.44 81 GLN A O 1
ATOM 660 N N . ALA A 1 82 ? 10.547 -13.938 -9.805 1 97.44 82 ALA A N 1
ATOM 661 C CA . ALA A 1 82 ? 9.617 -13.992 -10.938 1 97.44 82 ALA A CA 1
ATOM 662 C C . ALA A 1 82 ? 9.789 -15.281 -11.734 1 97.44 82 ALA A C 1
ATOM 664 O O . ALA A 1 82 ? 8.922 -15.648 -12.523 1 97.44 82 ALA A O 1
ATOM 665 N N . THR A 1 83 ? 10.891 -16.016 -11.523 1 97.62 83 THR A N 1
ATOM 666 C CA . THR A 1 83 ? 11.203 -17.172 -12.359 1 97.62 83 THR A CA 1
ATOM 667 C C . THR A 1 83 ? 10.898 -18.469 -11.609 1 97.62 83 THR A C 1
ATOM 669 O O . THR A 1 83 ? 11.141 -19.562 -12.133 1 97.62 83 THR A O 1
ATOM 672 N N . LYS A 1 84 ? 10.391 -18.438 -10.477 1 98.12 84 LYS A N 1
ATOM 673 C CA . LYS A 1 84 ? 10.07 -19.641 -9.711 1 98.12 84 LYS A CA 1
ATOM 674 C C . LYS A 1 84 ? 8.953 -20.438 -10.383 1 98.12 84 LYS A C 1
ATOM 676 O O . LYS A 1 84 ? 8.023 -19.859 -10.945 1 98.12 84 LYS A O 1
ATOM 681 N N . PRO A 1 85 ? 8.938 -21.75 -10.258 1 97.75 85 PRO A N 1
ATOM 682 C CA . PRO A 1 85 ? 7.969 -22.594 -10.953 1 97.75 85 PRO A CA 1
ATOM 683 C C . PRO A 1 85 ? 6.523 -22.25 -10.594 1 97.75 85 PRO A C 1
ATOM 685 O O . PRO A 1 85 ? 5.656 -22.219 -11.469 1 97.75 85 PRO A O 1
ATOM 688 N N . TYR A 1 86 ? 6.293 -21.984 -9.297 1 98.19 86 TYR A N 1
ATOM 689 C CA . TYR A 1 86 ? 4.906 -21.734 -8.914 1 98.19 86 TYR A CA 1
ATOM 690 C C . TYR A 1 86 ? 4.406 -20.422 -9.516 1 98.19 86 TYR A C 1
ATOM 692 O O . TYR A 1 86 ? 3.197 -20.234 -9.672 1 98.19 86 TYR A O 1
ATOM 700 N N . MET A 1 87 ? 5.352 -19.469 -9.82 1 98.25 87 MET A N 1
ATOM 701 C CA . MET A 1 87 ? 4.941 -18.234 -10.469 1 98.25 87 MET A CA 1
ATOM 702 C C . MET A 1 87 ? 4.434 -18.516 -11.883 1 98.25 87 MET A C 1
ATOM 704 O O . MET A 1 87 ? 3.457 -17.906 -12.32 1 98.25 87 MET A O 1
ATOM 708 N N . LYS A 1 88 ? 5.098 -19.375 -12.602 1 97.12 88 LYS A N 1
ATOM 709 C CA . LYS A 1 88 ? 4.652 -19.75 -13.938 1 97.12 88 LYS A CA 1
ATOM 710 C C . LYS A 1 88 ? 3.242 -20.328 -13.898 1 97.12 88 LYS A C 1
ATOM 712 O O . LYS A 1 88 ? 2.395 -19.969 -14.719 1 97.12 88 LYS A O 1
ATOM 717 N N . GLU A 1 89 ? 3.008 -21.219 -12.984 1 97.62 89 GLU A N 1
ATOM 718 C CA . GLU A 1 89 ? 1.69 -21.828 -12.836 1 97.62 89 GLU A CA 1
ATOM 719 C C . GLU A 1 89 ? 0.626 -20.781 -12.531 1 97.62 89 GLU A C 1
ATOM 721 O O . GLU A 1 89 ? -0.451 -20.781 -13.125 1 97.62 89 GLU A O 1
ATOM 726 N N . TYR A 1 90 ? 0.947 -19.922 -11.648 1 97.88 90 TYR A N 1
ATOM 727 C CA . TYR A 1 90 ? 0.045 -18.844 -11.258 1 97.88 90 TYR A CA 1
ATOM 728 C C . TYR A 1 90 ? -0.3 -17.969 -12.461 1 97.88 90 TYR A C 1
ATOM 730 O O . TYR A 1 90 ? -1.47 -17.656 -12.688 1 97.88 90 TYR A O 1
ATOM 738 N N . LEU A 1 91 ? 0.681 -17.578 -13.227 1 98 91 LEU A N 1
ATOM 739 C CA . LEU A 1 91 ? 0.462 -16.719 -14.383 1 98 91 LEU A CA 1
ATOM 740 C C . LEU A 1 91 ? -0.371 -17.422 -15.445 1 98 91 LEU A C 1
ATOM 742 O O . LEU A 1 91 ? -1.245 -16.812 -16.062 1 98 91 LEU A O 1
ATOM 746 N N . GLU A 1 92 ? -0.162 -18.672 -15.633 1 98.06 92 GLU A N 1
ATOM 747 C CA . GLU A 1 92 ? -0.924 -19.453 -16.594 1 98.06 92 GLU A CA 1
ATOM 748 C C . GLU A 1 92 ? -2.398 -19.516 -16.219 1 98.06 92 GLU A C 1
ATOM 750 O O . GLU A 1 92 ? -3.271 -19.531 -17.078 1 98.06 92 GLU A O 1
ATOM 755 N N . LEU A 1 93 ? -2.658 -19.578 -14.953 1 98.12 93 LEU A N 1
ATOM 756 C CA . LEU A 1 93 ? -4.02 -19.719 -14.453 1 98.12 93 LEU A CA 1
ATOM 757 C C . LEU A 1 93 ? -4.742 -18.375 -14.453 1 98.12 93 LEU A C 1
ATOM 759 O O . LEU A 1 93 ? -5.957 -18.312 -14.648 1 98.12 93 LEU A O 1
ATOM 763 N N . THR A 1 94 ? -3.992 -17.25 -14.281 1 98.69 94 THR A N 1
ATOM 764 C CA . THR A 1 94 ? -4.664 -15.992 -13.992 1 98.69 94 THR A CA 1
ATOM 765 C C . THR A 1 94 ? -4.598 -15.055 -15.195 1 98.69 94 THR A C 1
ATOM 767 O O . THR A 1 94 ? -5.523 -14.281 -15.445 1 98.69 94 THR A O 1
ATOM 770 N N . ASP A 1 95 ? -3.559 -15.102 -16.016 1 98.56 95 ASP A N 1
ATOM 771 C CA . ASP A 1 95 ? -3.365 -14.125 -17.078 1 98.56 95 ASP A CA 1
ATOM 772 C C . ASP A 1 95 ? -4.488 -14.211 -18.109 1 98.56 95 ASP A C 1
ATOM 774 O O . ASP A 1 95 ? -4.973 -13.18 -18.594 1 98.56 95 ASP A O 1
ATOM 778 N N . PRO A 1 96 ? -4.977 -15.398 -18.5 1 98.69 96 PRO A N 1
ATOM 779 C CA . PRO A 1 96 ? -6.062 -15.484 -19.469 1 98.69 96 PRO A CA 1
ATOM 780 C C . PRO A 1 96 ? -7.371 -14.883 -18.953 1 98.69 96 PRO A C 1
ATOM 782 O O . PRO A 1 96 ? -8.312 -14.695 -19.734 1 98.69 96 PRO A O 1
ATOM 785 N N . LEU A 1 97 ? -7.488 -14.633 -17.672 1 98.81 97 LEU A N 1
ATOM 786 C CA . LEU A 1 97 ? -8.719 -14.133 -17.078 1 98.81 97 LEU A CA 1
ATOM 787 C C . LEU A 1 97 ? -8.75 -12.609 -17.094 1 98.81 97 LEU A C 1
ATOM 789 O O . LEU A 1 97 ? -9.758 -12 -16.734 1 98.81 97 LEU A O 1
ATOM 793 N N . LEU A 1 98 ? -7.66 -11.977 -17.5 1 98.81 98 LEU A N 1
ATOM 794 C CA . LEU A 1 98 ? -7.516 -10.531 -17.422 1 98.81 98 LEU A CA 1
ATOM 795 C C . LEU A 1 98 ? -8.125 -9.859 -18.656 1 98.81 98 LEU A C 1
ATOM 797 O O . LEU A 1 98 ? -8.242 -10.477 -19.703 1 98.81 98 LEU A O 1
ATOM 801 N N . VAL A 1 99 ? -8.641 -8.68 -18.453 1 98.56 99 VAL A N 1
ATOM 802 C CA . VAL A 1 99 ? -8.875 -7.734 -19.531 1 98.56 99 VAL A CA 1
ATOM 803 C C . VAL A 1 99 ? -7.613 -6.914 -19.797 1 98.56 99 VAL A C 1
ATOM 805 O O . VAL A 1 99 ? -7.309 -5.988 -19.031 1 98.56 99 VAL A O 1
ATOM 808 N N . GLY A 1 100 ? -6.805 -7.293 -20.797 1 97.88 100 GLY A N 1
ATOM 809 C CA . GLY A 1 100 ? -5.531 -6.629 -21.031 1 97.88 100 GLY A CA 1
ATOM 810 C C . GLY A 1 100 ? -4.426 -7.133 -20.125 1 97.88 100 GLY A C 1
ATOM 811 O O . GLY A 1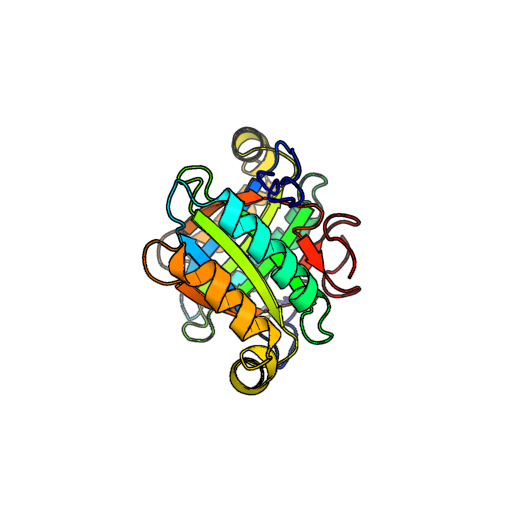 100 ? -4.492 -8.258 -19.625 1 97.88 100 GLY A O 1
ATOM 812 N N . GLU A 1 101 ? -3.385 -6.273 -19.922 1 97.81 101 GLU A N 1
ATOM 813 C CA . GLU A 1 101 ? -2.219 -6.656 -19.125 1 97.81 101 GLU A CA 1
ATOM 814 C C . GLU A 1 101 ? -2.258 -6.016 -17.734 1 97.81 101 GLU A C 1
ATOM 816 O O . GLU A 1 101 ? -2.924 -4.996 -17.531 1 97.81 101 GLU A O 1
ATOM 821 N N . LYS A 1 102 ? -1.562 -6.637 -16.828 1 98.44 102 LYS A N 1
ATOM 822 C CA . LYS A 1 102 ? -1.358 -6.008 -15.523 1 98.44 102 LYS A CA 1
ATOM 823 C C . LYS A 1 102 ? -0.556 -4.715 -15.656 1 98.44 102 LYS A C 1
ATOM 825 O O . LYS A 1 102 ? 0.273 -4.586 -16.562 1 98.44 102 LYS A O 1
ATOM 830 N N . GLN A 1 103 ? -0.841 -3.838 -14.773 1 98 103 GLN A N 1
ATOM 831 C CA . GLN A 1 103 ? -0.046 -2.623 -14.617 1 98 103 GLN A CA 1
ATOM 832 C C . GLN A 1 103 ? 0.788 -2.674 -13.344 1 98 103 GLN A C 1
ATOM 834 O O . GLN A 1 103 ? 0.313 -3.137 -12.305 1 98 103 GLN A O 1
ATOM 839 N N . TRP A 1 104 ? 1.993 -2.215 -13.422 1 97.88 104 TRP A N 1
ATOM 840 C CA . TRP A 1 104 ? 2.861 -2.229 -12.25 1 97.88 104 TRP A CA 1
ATOM 841 C C . TRP A 1 104 ? 3.473 -0.852 -12.008 1 97.88 104 TRP A C 1
ATOM 843 O O . TRP A 1 104 ? 3.721 -0.102 -12.953 1 97.88 104 TRP A O 1
ATOM 853 N N . GLU A 1 105 ? 3.699 -0.526 -10.82 1 98.19 105 GLU A N 1
ATOM 854 C CA . GLU A 1 105 ? 4.441 0.642 -10.359 1 98.19 105 GLU A CA 1
ATOM 855 C C . GLU A 1 105 ? 5.477 0.256 -9.305 1 98.19 105 GLU A C 1
ATOM 857 O O . GLU A 1 105 ? 5.133 -0.323 -8.273 1 98.19 105 GLU A O 1
ATOM 862 N N . VAL A 1 106 ? 6.711 0.555 -9.625 1 98.25 106 VAL A N 1
ATOM 863 C CA . VAL A 1 106 ? 7.793 0.283 -8.68 1 98.25 106 VAL A CA 1
ATOM 864 C C . VAL A 1 106 ? 8.102 1.54 -7.871 1 98.25 106 VAL A C 1
ATOM 866 O O . VAL A 1 106 ? 8.203 2.637 -8.43 1 98.25 106 VAL A O 1
ATOM 869 N N . LEU A 1 107 ? 8.273 1.325 -6.555 1 98.44 107 LEU A N 1
ATOM 870 C CA . LEU A 1 107 ? 8.5 2.457 -5.664 1 98.44 107 LEU A CA 1
ATOM 871 C C . LEU A 1 107 ? 9.633 2.154 -4.684 1 98.44 107 LEU A C 1
ATOM 873 O O . LEU A 1 107 ? 9.906 0.99 -4.391 1 98.44 107 LEU A O 1
ATOM 877 N N . GLU A 1 108 ? 10.273 3.254 -4.262 1 97.88 108 GLU A N 1
ATOM 878 C CA . GLU A 1 108 ? 11.133 3.193 -3.08 1 97.88 108 GLU A CA 1
ATOM 879 C C . GLU A 1 108 ? 10.305 3.148 -1.799 1 97.88 108 GLU A C 1
ATOM 881 O O . GLU A 1 108 ? 9.438 3.996 -1.585 1 97.88 108 GLU A O 1
ATOM 886 N N . ARG A 1 109 ? 10.57 2.176 -1.007 1 97.62 109 ARG A N 1
ATOM 887 C CA . ARG A 1 109 ? 9.938 2.072 0.306 1 97.62 109 ARG A CA 1
ATOM 888 C C . ARG A 1 109 ? 10.695 2.896 1.343 1 97.62 109 ARG A C 1
ATOM 890 O O . ARG A 1 109 ? 11.914 2.75 1.492 1 97.62 109 ARG A O 1
ATOM 897 N N . PHE A 1 110 ? 10.039 3.754 2.062 1 97.81 110 PHE A N 1
ATOM 898 C CA . PHE A 1 110 ? 10.727 4.512 3.104 1 97.81 110 PHE A CA 1
ATOM 899 C C . PHE A 1 110 ? 11.031 3.623 4.301 1 97.81 110 PHE A C 1
ATOM 901 O O . PHE A 1 110 ? 12.188 3.525 4.727 1 97.81 110 PHE A O 1
ATOM 908 N N . GLY A 1 111 ? 9.977 2.9 4.797 1 97.5 111 GLY A N 1
ATOM 909 C CA . GLY A 1 111 ? 10.188 1.984 5.906 1 97.5 111 GLY A CA 1
ATOM 910 C C . GLY A 1 111 ? 10.469 2.689 7.219 1 97.5 111 GLY A C 1
ATOM 911 O O . GLY A 1 111 ? 10.367 3.916 7.305 1 97.5 111 GLY A O 1
ATOM 912 N N . GLY A 1 112 ? 10.773 1.895 8.227 1 96.5 112 GLY A N 1
ATOM 913 C CA . GLY A 1 112 ? 11.031 2.473 9.531 1 96.5 112 GLY A CA 1
ATOM 914 C C . GLY A 1 112 ? 9.852 3.238 10.094 1 96.5 112 GLY A C 1
ATOM 915 O O . GLY A 1 112 ? 8.727 2.734 10.094 1 96.5 112 GLY A O 1
ATOM 916 N N . SER A 1 113 ? 10.094 4.484 10.57 1 96.94 113 SER A N 1
ATOM 917 C CA . SER A 1 113 ? 9.047 5.281 11.188 1 96.94 113 SER A CA 1
ATOM 918 C C . SER A 1 113 ? 8.047 5.781 10.148 1 96.94 113 SER A C 1
ATOM 920 O O . SER A 1 113 ? 7.027 6.383 10.492 1 96.94 113 SER A O 1
ATOM 922 N N . TRP A 1 114 ? 8.25 5.496 8.867 1 98.5 114 TRP A N 1
ATOM 923 C CA . TRP A 1 114 ? 7.375 5.906 7.777 1 98.5 114 TRP A CA 1
ATOM 924 C C . TRP A 1 114 ? 6.41 4.785 7.398 1 98.5 114 TRP A C 1
ATOM 926 O O . TRP A 1 114 ? 5.656 4.906 6.434 1 98.5 114 TRP A O 1
ATOM 936 N N . ALA A 1 115 ? 6.496 3.686 8.102 1 98.62 115 ALA A N 1
ATOM 937 C CA . ALA A 1 115 ? 5.598 2.543 7.961 1 98.62 115 ALA A CA 1
ATOM 938 C C . ALA A 1 115 ? 5.09 2.072 9.32 1 98.62 115 ALA A C 1
ATOM 940 O O . ALA A 1 115 ? 5.844 1.481 10.102 1 98.62 115 ALA A O 1
ATOM 941 N N . THR A 1 116 ? 3.807 2.33 9.57 1 98.62 116 THR A N 1
ATOM 942 C CA . THR A 1 116 ? 3.223 2.02 10.867 1 98.62 116 THR A CA 1
ATOM 943 C C . THR A 1 116 ? 1.955 1.186 10.703 1 98.62 116 THR A C 1
ATOM 945 O O . THR A 1 116 ? 1.272 1.276 9.688 1 98.62 116 THR A O 1
ATOM 948 N N . ALA A 1 117 ? 1.684 0.385 11.656 1 98.69 117 ALA A N 1
ATOM 949 C CA . ALA A 1 117 ? 0.448 -0.395 11.688 1 98.69 117 ALA A CA 1
ATOM 950 C C . ALA A 1 117 ? 0.036 -0.721 13.117 1 98.69 117 ALA A C 1
ATOM 952 O O . ALA A 1 117 ? 0.889 -0.93 13.984 1 98.69 117 ALA A O 1
ATOM 953 N N . GLN A 1 118 ? -1.197 -0.768 13.312 1 98 118 GLN A N 1
ATOM 954 C CA . GLN A 1 118 ? -1.713 -1.294 14.57 1 98 118 GLN A CA 1
ATOM 955 C C . GLN A 1 118 ? -1.571 -2.812 14.633 1 98 118 GLN A C 1
ATOM 957 O O . GLN A 1 118 ? -1.533 -3.479 13.602 1 98 118 GLN A O 1
ATOM 962 N N . GLU A 1 119 ? -1.537 -3.26 15.852 1 95.88 119 GLU A N 1
ATOM 963 C CA . GLU A 1 119 ? -1.477 -4.707 16.031 1 95.88 119 GLU A CA 1
ATOM 964 C C . GLU A 1 119 ? -2.689 -5.391 15.414 1 95.88 119 GLU A C 1
ATOM 966 O O . GLU A 1 119 ? -3.818 -4.918 15.555 1 95.88 119 GLU A O 1
ATOM 971 N N . GLY A 1 120 ? -2.469 -6.449 14.695 1 95.19 120 GLY A N 1
ATOM 972 C CA . GLY A 1 120 ? -3.561 -7.27 14.195 1 95.19 120 GLY A CA 1
ATOM 973 C C . GLY A 1 120 ? -4.047 -6.844 12.82 1 95.19 120 GLY A C 1
ATOM 974 O O . GLY A 1 120 ? -4.898 -7.504 12.227 1 95.19 120 GLY A O 1
ATOM 975 N N . VAL A 1 121 ? -3.512 -5.809 12.289 1 97.06 121 VAL A N 1
ATOM 976 C CA . VAL A 1 121 ? -3.957 -5.305 10.992 1 97.06 121 VAL A CA 1
ATOM 977 C C . VAL A 1 121 ? -3.459 -6.223 9.883 1 97.06 121 VAL A C 1
ATOM 979 O O . VAL A 1 121 ? -4.145 -6.414 8.875 1 97.06 121 VAL A O 1
ATOM 982 N N . TYR A 1 122 ? -2.273 -6.777 10.062 1 98 122 TYR A N 1
ATOM 983 C CA . TYR A 1 122 ? -1.669 -7.723 9.133 1 98 122 TYR A CA 1
ATOM 984 C C . TYR A 1 122 ? -1.531 -9.102 9.773 1 98 122 TYR A C 1
ATOM 986 O O . TYR A 1 122 ? -1.147 -9.219 10.945 1 98 122 TYR A O 1
ATOM 994 N N . GLU A 1 123 ? -1.932 -10.094 8.992 1 97.44 123 GLU A N 1
ATOM 995 C CA . GLU A 1 123 ? -1.647 -11.453 9.438 1 97.44 123 GLU A CA 1
ATOM 996 C C . GLU A 1 123 ? -0.155 -11.766 9.359 1 97.44 123 GLU A C 1
ATOM 998 O O . GLU A 1 123 ? 0.5 -11.43 8.367 1 97.44 123 GLU A O 1
ATOM 1003 N N . LYS A 1 124 ? 0.296 -12.414 10.414 1 94.75 124 LYS A N 1
ATOM 1004 C CA . LYS A 1 124 ? 1.697 -12.82 10.414 1 94.75 124 LYS A CA 1
ATOM 1005 C C . LYS A 1 124 ? 1.904 -14.07 9.562 1 94.75 124 LYS A C 1
ATOM 1007 O O . LYS A 1 124 ? 1.098 -15 9.609 1 94.75 124 LYS A O 1
ATOM 1012 N N . ILE A 1 125 ? 2.945 -14 8.727 1 86.38 125 ILE A N 1
ATOM 1013 C CA . ILE A 1 125 ? 3.27 -15.156 7.895 1 86.38 125 ILE A CA 1
ATOM 1014 C C . ILE A 1 125 ? 4.543 -15.82 8.406 1 86.38 125 ILE A C 1
ATOM 1016 O O . ILE A 1 125 ? 5.453 -15.148 8.898 1 86.38 125 ILE A O 1
ATOM 1020 N N . MET B 1 1 ? -19.062 -32.156 -10.398 1 37.34 1 MET B N 1
ATOM 1021 C CA . MET B 1 1 ? -19.172 -31.438 -9.133 1 37.34 1 MET B CA 1
ATOM 1022 C C . MET B 1 1 ? -18.578 -30.031 -9.258 1 37.34 1 MET B C 1
ATOM 1024 O O . MET B 1 1 ? -17.516 -29.844 -9.852 1 37.34 1 MET B O 1
ATOM 1028 N N . SER B 1 2 ? -19.281 -28.953 -9.375 1 42 2 SER B N 1
ATOM 1029 C CA . SER B 1 2 ? -18.812 -27.594 -9.57 1 42 2 SER B CA 1
ATOM 1030 C C . SER B 1 2 ? -17.734 -27.234 -8.562 1 42 2 SER B C 1
ATOM 1032 O O . SER B 1 2 ? -17.984 -27.234 -7.352 1 42 2 SER B O 1
ATOM 1034 N N . THR B 1 3 ? -16.625 -27.656 -8.68 1 49.81 3 THR B N 1
ATOM 1035 C CA . THR B 1 3 ? -15.594 -27.484 -7.672 1 49.81 3 THR B CA 1
ATOM 1036 C C . THR B 1 3 ? -15.586 -26.031 -7.168 1 49.81 3 THR B C 1
ATOM 1038 O O . THR B 1 3 ? -15.383 -25.109 -7.945 1 49.81 3 THR B O 1
ATOM 1041 N N . SER B 1 4 ? -16.453 -25.75 -6.242 1 58.5 4 SER B N 1
ATOM 1042 C CA . SER B 1 4 ? -16.609 -24.469 -5.574 1 58.5 4 SER B CA 1
ATOM 1043 C C . SER B 1 4 ? -15.273 -23.781 -5.348 1 58.5 4 SER B C 1
ATOM 1045 O O . SER B 1 4 ? -14.367 -24.375 -4.746 1 58.5 4 SER B O 1
ATOM 1047 N N . LEU B 1 5 ? -14.844 -22.875 -6.238 1 72.38 5 LEU B N 1
ATOM 1048 C CA . LEU B 1 5 ? -13.625 -22.094 -6.051 1 72.38 5 LEU B CA 1
ATOM 1049 C C . LEU B 1 5 ? -13.57 -21.484 -4.652 1 72.38 5 LEU B C 1
ATOM 1051 O O . LEU B 1 5 ? -14.5 -20.797 -4.242 1 72.38 5 LEU B O 1
ATOM 1055 N N . SER B 1 6 ? -12.805 -22.125 -3.762 1 89.12 6 SER B N 1
ATOM 1056 C CA . SER B 1 6 ? -12.766 -21.641 -2.389 1 89.12 6 SER B CA 1
ATOM 1057 C C . SER B 1 6 ? -11.602 -20.672 -2.176 1 89.12 6 SER B C 1
ATOM 1059 O O . SER B 1 6 ? -10.484 -20.953 -2.607 1 89.12 6 SER B O 1
ATOM 1061 N N . TYR B 1 7 ? -11.883 -19.5 -1.817 1 94.38 7 TYR B N 1
ATOM 1062 C CA . TYR B 1 7 ? -10.938 -18.516 -1.298 1 94.38 7 TYR B CA 1
ATOM 1063 C C . TYR B 1 7 ? -11.562 -17.719 -0.162 1 94.38 7 TYR B C 1
ATOM 1065 O O . TYR B 1 7 ? -12.781 -17.578 -0.087 1 94.38 7 TYR B O 1
ATOM 1073 N N . PRO B 1 8 ? -10.766 -17.266 0.77 1 96.5 8 PRO B N 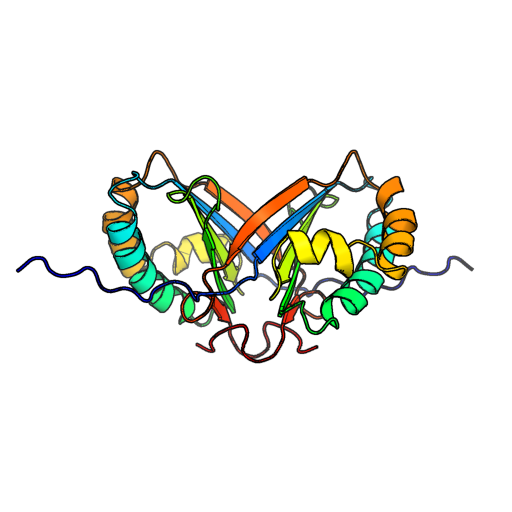1
ATOM 1074 C CA . PRO B 1 8 ? -11.367 -16.469 1.837 1 96.5 8 PRO B CA 1
ATOM 1075 C C . PRO B 1 8 ? -12.023 -15.188 1.315 1 96.5 8 PRO B C 1
ATOM 1077 O O . PRO B 1 8 ? -11.438 -14.48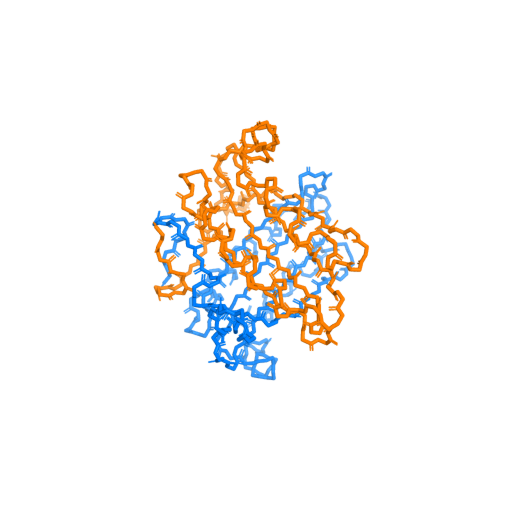4 0.486 1 96.5 8 PRO B O 1
ATOM 1080 N N . ALA B 1 9 ? -13.18 -14.914 1.79 1 95.25 9 ALA B N 1
ATOM 1081 C CA . ALA B 1 9 ? -13.828 -13.648 1.45 1 95.25 9 ALA B CA 1
ATOM 1082 C C . ALA B 1 9 ? -13.07 -12.469 2.055 1 95.25 9 ALA B C 1
ATOM 1084 O O . ALA B 1 9 ? -12.508 -12.578 3.146 1 95.25 9 ALA B O 1
ATOM 1085 N N . PRO B 1 10 ? -13.047 -11.305 1.351 1 95.38 10 PRO B N 1
ATOM 1086 C CA . PRO B 1 10 ? -12.547 -10.102 2.018 1 95.38 10 PRO B CA 1
ATOM 1087 C C . PRO B 1 10 ? -13.242 -9.828 3.348 1 95.38 10 PRO B C 1
ATOM 1089 O O . PRO B 1 10 ? -14.422 -10.133 3.506 1 95.38 10 PRO B O 1
ATOM 1092 N N . GLN B 1 11 ? -12.445 -9.266 4.215 1 94.5 11 GLN B N 1
ATOM 1093 C CA . GLN B 1 11 ? -13.016 -8.922 5.512 1 94.5 11 GLN B CA 1
ATOM 1094 C C . GLN B 1 11 ? -14.094 -7.848 5.367 1 94.5 11 GLN B C 1
ATOM 1096 O O . GLN B 1 11 ? -13.883 -6.836 4.691 1 94.5 11 GLN B O 1
ATOM 1101 N N . LYS B 1 12 ? -15.234 -8.141 5.965 1 92 12 LYS B N 1
ATOM 1102 C CA . LYS B 1 12 ? -16.297 -7.145 5.953 1 92 12 LYS B CA 1
ATOM 1103 C C . LYS B 1 12 ? -16.047 -6.039 6.973 1 92 12 LYS B C 1
ATOM 1105 O O . LYS B 1 12 ? -15.992 -6.297 8.172 1 92 12 LYS B O 1
ATOM 1110 N N . THR B 1 13 ? -15.734 -4.898 6.473 1 91.44 13 THR B N 1
ATOM 1111 C CA . THR B 1 13 ? -15.5 -3.734 7.32 1 91.44 13 THR B CA 1
ATOM 1112 C C . THR B 1 13 ? -16.125 -2.486 6.707 1 91.44 13 THR B C 1
ATOM 1114 O O . THR B 1 13 ? -16.5 -2.486 5.531 1 91.44 13 THR B O 1
ATOM 1117 N N . ASP B 1 14 ? -16.344 -1.521 7.582 1 93.19 14 ASP B N 1
ATOM 1118 C CA . ASP B 1 14 ? -16.828 -0.232 7.09 1 93.19 14 ASP B CA 1
ATOM 1119 C C . ASP B 1 14 ? -15.664 0.638 6.613 1 93.19 14 ASP B C 1
ATOM 1121 O O . ASP B 1 14 ? -15.867 1.783 6.203 1 93.19 14 ASP B O 1
ATOM 1125 N N . GLY B 1 15 ? -14.523 0.116 6.727 1 96.5 15 GLY B N 1
ATOM 1126 C CA . GLY B 1 15 ? -13.32 0.907 6.496 1 96.5 15 GLY B CA 1
ATOM 1127 C C . GLY B 1 15 ? -12.922 0.975 5.031 1 96.5 15 GLY B C 1
ATOM 1128 O O . GLY B 1 15 ? -13.648 0.484 4.164 1 96.5 15 GLY B O 1
ATOM 1129 N N . PHE B 1 16 ? -11.883 1.745 4.746 1 98.12 16 PHE B N 1
ATOM 1130 C CA . PHE B 1 16 ? -11.367 1.894 3.387 1 98.12 16 PHE B CA 1
ATOM 1131 C C . PHE B 1 16 ? -9.867 2.146 3.398 1 98.12 16 PHE B C 1
ATOM 1133 O O . PHE B 1 16 ? -9.281 2.361 4.461 1 98.12 16 PHE B O 1
ATOM 1140 N N . THR B 1 17 ? -9.281 2.008 2.266 1 98.69 17 THR B N 1
ATOM 1141 C CA . THR B 1 17 ? -7.902 2.406 2.01 1 98.69 17 THR B CA 1
ATOM 1142 C C . THR B 1 17 ? -7.852 3.617 1.084 1 98.69 17 THR B C 1
ATOM 1144 O O . THR B 1 17 ? -8.641 3.717 0.139 1 98.69 17 THR B O 1
ATOM 1147 N N . ILE B 1 18 ? -6.938 4.52 1.383 1 98.81 18 ILE B N 1
ATOM 1148 C CA . ILE B 1 18 ? -6.691 5.617 0.453 1 98.81 18 ILE B CA 1
ATOM 1149 C C . ILE B 1 18 ? -5.219 5.625 0.047 1 98.81 18 ILE B C 1
ATOM 1151 O O . ILE B 1 18 ? -4.332 5.484 0.894 1 98.81 18 ILE B O 1
ATOM 1155 N N . PHE B 1 19 ? -4.957 5.691 -1.274 1 98.81 19 PHE B N 1
ATOM 1156 C CA . PHE B 1 19 ? -3.654 6 -1.849 1 98.81 19 PHE B CA 1
ATOM 1157 C C . PHE B 1 19 ? -3.566 7.477 -2.229 1 98.81 19 PHE B C 1
ATOM 1159 O O . PHE B 1 19 ? -4.457 8 -2.9 1 98.81 19 PHE B O 1
ATOM 1166 N N . VAL B 1 20 ? -2.506 8.117 -1.758 1 98.81 20 VAL B N 1
ATOM 1167 C CA . VAL B 1 20 ? -2.309 9.523 -2.066 1 98.81 20 VAL B CA 1
ATOM 1168 C C . VAL B 1 20 ? -0.967 9.719 -2.768 1 98.81 20 VAL B C 1
ATOM 1170 O O . VAL B 1 20 ? 0.039 9.125 -2.371 1 98.81 20 VAL B O 1
ATOM 1173 N N . THR B 1 21 ? -0.956 10.508 -3.809 1 98.81 21 THR B N 1
ATOM 1174 C CA . THR B 1 21 ? 0.271 10.891 -4.5 1 98.81 21 THR B CA 1
ATOM 1175 C C . THR B 1 21 ? 0.427 12.414 -4.516 1 98.81 21 THR B C 1
ATOM 1177 O O . THR B 1 21 ? -0.519 13.133 -4.836 1 98.81 21 THR B O 1
ATOM 1180 N N . ALA B 1 22 ? 1.569 12.891 -4.133 1 98.88 22 ALA B N 1
ATOM 1181 C CA . ALA B 1 22 ? 1.906 14.312 -4.152 1 98.88 22 ALA B CA 1
ATOM 1182 C C . ALA B 1 22 ? 3.197 14.555 -4.926 1 98.88 22 ALA B C 1
ATOM 1184 O O . ALA B 1 22 ? 4.195 13.867 -4.715 1 98.88 22 ALA B O 1
ATOM 1185 N N . THR B 1 23 ? 3.15 15.469 -5.848 1 98.88 23 THR B N 1
ATOM 1186 C CA . THR B 1 23 ? 4.363 15.977 -6.48 1 98.88 23 THR B CA 1
ATOM 1187 C C . THR B 1 23 ? 4.805 17.281 -5.832 1 98.88 23 THR B C 1
ATOM 1189 O O . THR B 1 23 ? 4.027 18.234 -5.75 1 98.88 23 THR B O 1
ATOM 1192 N N . ILE B 1 24 ? 6.016 17.281 -5.348 1 98.88 24 ILE B N 1
ATOM 1193 C CA . ILE B 1 24 ? 6.531 18.406 -4.566 1 98.88 24 ILE B CA 1
ATOM 1194 C C . ILE B 1 24 ? 7.484 19.234 -5.422 1 98.88 24 ILE B C 1
ATOM 1196 O O . ILE B 1 24 ? 8.172 18.703 -6.293 1 98.88 24 ILE B O 1
ATOM 1200 N N . GLN B 1 25 ? 7.465 20.562 -5.211 1 98.75 25 GLN B N 1
ATOM 1201 C CA . GLN B 1 25 ? 8.508 21.375 -5.824 1 98.75 25 GLN B CA 1
ATOM 1202 C C . GLN B 1 25 ? 9.891 20.797 -5.543 1 98.75 25 GLN B C 1
ATOM 1204 O O . GLN B 1 25 ? 10.211 20.453 -4.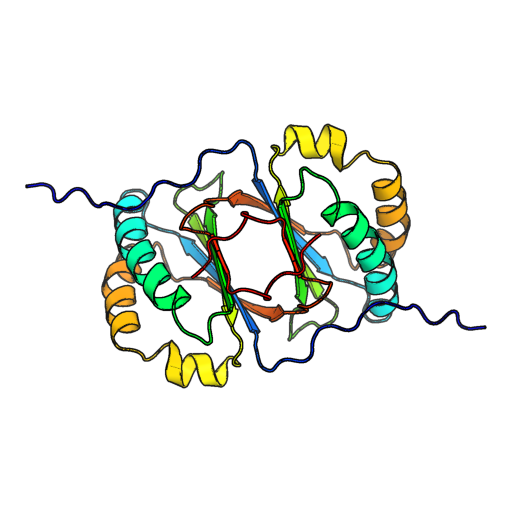402 1 98.75 25 GLN B O 1
ATOM 1209 N N . PRO B 1 26 ? 10.695 20.688 -6.566 1 97.69 26 PRO B N 1
ATOM 1210 C CA . PRO B 1 26 ? 11.938 19.922 -6.434 1 97.69 26 PRO B CA 1
ATOM 1211 C C . PRO B 1 26 ? 12.82 20.422 -5.301 1 97.69 26 PRO B C 1
ATOM 1213 O O . PRO B 1 26 ? 13.516 19.641 -4.656 1 97.69 26 PRO B O 1
ATOM 1216 N N . ASP B 1 27 ? 12.812 21.641 -5 1 97.75 27 ASP B N 1
ATOM 1217 C CA . ASP B 1 27 ? 13.695 22.203 -3.986 1 97.75 27 ASP B CA 1
ATOM 1218 C C . ASP B 1 27 ? 13.008 22.281 -2.627 1 97.75 27 ASP B C 1
ATOM 1220 O O . ASP B 1 27 ? 13.562 22.812 -1.668 1 97.75 27 ASP B O 1
ATOM 1224 N N . LYS B 1 28 ? 11.812 21.672 -2.518 1 98.31 28 LYS B N 1
ATOM 1225 C CA . LYS B 1 28 ? 11.039 21.797 -1.289 1 98.31 28 LYS B CA 1
ATOM 1226 C C . LYS B 1 28 ? 10.75 20.422 -0.683 1 98.31 28 LYS B C 1
ATOM 1228 O O . LYS B 1 28 ? 9.961 20.297 0.253 1 98.31 28 LYS B O 1
ATOM 1233 N N . VAL B 1 29 ? 11.406 19.422 -1.145 1 97.94 29 VAL B N 1
ATOM 1234 C CA . VAL B 1 29 ? 11.102 18.047 -0.738 1 97.94 29 VAL B CA 1
ATOM 1235 C C . VAL B 1 29 ? 11.422 17.859 0.744 1 97.94 29 VAL B C 1
ATOM 1237 O O . VAL B 1 29 ? 10.609 17.328 1.499 1 97.94 29 VAL B O 1
ATOM 1240 N N . ASP B 1 30 ? 12.562 18.328 1.155 1 97.25 30 ASP B N 1
ATOM 1241 C CA . ASP B 1 30 ? 12.945 18.156 2.557 1 97.25 30 ASP B CA 1
ATOM 1242 C C . ASP B 1 30 ? 11.969 18.891 3.475 1 97.25 30 ASP B C 1
ATOM 1244 O O . ASP B 1 30 ? 11.586 18.375 4.527 1 97.25 30 ASP B O 1
ATOM 1248 N N . THR B 1 31 ? 11.664 20.094 3.074 1 98 31 THR B N 1
ATOM 1249 C CA . THR B 1 31 ? 10.695 20.859 3.852 1 98 31 THR B CA 1
ATOM 1250 C C . THR B 1 31 ? 9.359 20.141 3.926 1 98 31 THR B C 1
ATOM 1252 O O . THR B 1 31 ? 8.742 20.062 4.992 1 98 31 THR B O 1
ATOM 1255 N N . PHE B 1 32 ? 8.922 19.625 2.832 1 98.62 32 PHE B N 1
ATOM 1256 C CA . PHE B 1 32 ? 7.684 18.859 2.785 1 98.62 32 PHE B CA 1
ATOM 1257 C C . PHE B 1 32 ? 7.746 17.672 3.73 1 98.62 32 PHE B C 1
ATOM 1259 O O . PHE B 1 32 ? 6.852 17.484 4.559 1 98.62 32 PHE B O 1
ATOM 1266 N N . LEU B 1 33 ? 8.789 16.875 3.643 1 98.31 33 LEU B N 1
ATOM 1267 C CA . LEU B 1 33 ? 8.914 15.641 4.422 1 98.31 33 LEU B CA 1
ATOM 1268 C C . LEU B 1 33 ? 8.992 15.953 5.914 1 98.31 33 LEU B C 1
ATOM 1270 O O . LEU B 1 33 ? 8.5 15.18 6.738 1 98.31 33 LEU B O 1
ATOM 1274 N N . HIS B 1 34 ? 9.539 17.062 6.219 1 98.06 34 HIS B N 1
ATOM 1275 C CA . HIS B 1 34 ? 9.594 17.5 7.609 1 98.06 34 HIS B CA 1
ATOM 1276 C C . HIS B 1 34 ? 8.188 17.703 8.172 1 98.06 34 HIS B C 1
ATOM 1278 O O . HIS B 1 34 ? 7.836 17.125 9.203 1 98.06 34 HIS B O 1
ATOM 1284 N N . HIS B 1 35 ? 7.426 18.5 7.527 1 98.12 35 HIS B N 1
ATOM 1285 C CA . HIS B 1 35 ? 6.07 18.781 7.984 1 98.12 35 HIS B CA 1
ATOM 1286 C C . HIS B 1 35 ? 5.184 17.547 7.879 1 98.12 35 HIS B C 1
ATOM 1288 O O . HIS B 1 35 ? 4.367 17.281 8.766 1 98.12 35 HIS B O 1
ATOM 1294 N N . PHE B 1 36 ? 5.414 16.812 6.871 1 98.56 36 PHE B N 1
ATOM 1295 C CA . PHE B 1 36 ? 4.594 15.648 6.578 1 98.56 36 PHE B CA 1
ATOM 1296 C C . PHE B 1 36 ? 4.797 14.562 7.633 1 98.56 36 PHE B C 1
ATOM 1298 O O . PHE B 1 36 ? 3.834 13.953 8.094 1 98.56 36 PHE B O 1
ATOM 1305 N N . HIS B 1 37 ? 6.012 14.344 7.977 1 98.06 37 HIS B N 1
ATOM 1306 C CA . HIS B 1 37 ? 6.285 13.297 8.953 1 98.06 37 HIS B CA 1
ATOM 1307 C C . HIS B 1 37 ? 5.605 13.594 10.281 1 98.06 37 HIS B C 1
ATOM 1309 O O . HIS B 1 37 ? 5.047 12.695 10.914 1 98.06 37 HIS B O 1
ATOM 1315 N N . ALA B 1 38 ? 5.688 14.812 10.719 1 96.81 38 ALA B N 1
ATOM 1316 C CA . ALA B 1 38 ? 5.035 15.195 11.969 1 96.81 38 ALA B CA 1
ATOM 1317 C C . ALA B 1 38 ? 3.533 14.922 11.914 1 96.81 38 ALA B C 1
ATOM 1319 O O . ALA B 1 38 ? 2.957 14.375 12.852 1 96.81 38 ALA B O 1
ATOM 1320 N N . ALA B 1 39 ? 2.924 15.273 10.828 1 97.94 39 ALA B N 1
ATOM 1321 C CA . ALA B 1 39 ? 1.49 15.055 10.656 1 97.94 39 ALA B CA 1
ATOM 1322 C C . ALA B 1 39 ? 1.173 13.562 10.562 1 97.94 39 ALA B C 1
ATOM 1324 O O . ALA B 1 39 ? 0.194 13.094 11.148 1 97.94 39 ALA B O 1
ATOM 1325 N N . MET B 1 40 ? 2.01 12.844 9.828 1 98.12 40 MET B N 1
ATOM 1326 C CA . MET B 1 40 ? 1.821 11.406 9.656 1 98.12 40 MET B CA 1
ATOM 1327 C C . MET B 1 40 ? 1.786 10.695 11.008 1 98.12 40 MET B C 1
ATOM 1329 O O . MET B 1 40 ? 0.946 9.828 11.234 1 98.12 40 MET B O 1
ATOM 1333 N N . ARG B 1 41 ? 2.674 11.047 11.867 1 97.38 41 ARG B N 1
ATOM 1334 C CA . ARG B 1 41 ? 2.74 10.422 13.188 1 97.38 41 ARG B CA 1
ATOM 1335 C C . ARG B 1 41 ? 1.465 10.68 13.977 1 97.38 41 ARG B C 1
ATOM 1337 O O . ARG B 1 41 ? 0.959 9.781 14.656 1 97.38 41 ARG B O 1
ATOM 1344 N N . THR B 1 42 ? 1.014 11.836 13.867 1 98.38 42 THR B N 1
ATOM 1345 C CA . THR B 1 42 ? -0.225 12.188 14.555 1 98.38 42 THR B CA 1
ATOM 1346 C C . THR B 1 42 ? -1.403 11.414 13.969 1 98.38 42 THR B C 1
ATOM 1348 O O . THR B 1 42 ? -2.217 10.859 14.719 1 98.38 42 THR B O 1
ATOM 1351 N N . VAL B 1 43 ? -1.505 11.328 12.633 1 98.69 43 VAL B N 1
ATOM 1352 C CA . VAL B 1 43 ? -2.566 10.602 11.945 1 98.69 43 VAL B CA 1
ATOM 1353 C C . VAL B 1 43 ? -2.498 9.125 12.305 1 98.69 43 VAL B C 1
ATOM 1355 O O . VAL B 1 43 ? -3.516 8.508 12.633 1 98.69 43 VAL B O 1
ATOM 1358 N N . ALA B 1 44 ? -1.309 8.609 12.289 1 98.56 44 ALA B N 1
ATOM 1359 C CA . ALA B 1 44 ? -1.104 7.184 12.516 1 98.56 44 ALA B CA 1
ATOM 1360 C C . ALA B 1 44 ? -1.476 6.801 13.945 1 98.56 44 ALA B C 1
ATOM 1362 O O . ALA B 1 44 ? -1.742 5.633 14.234 1 98.56 44 ALA B O 1
ATOM 1363 N N . ALA B 1 45 ? -1.505 7.746 14.852 1 98 45 ALA B N 1
ATOM 1364 C CA . ALA B 1 45 ? -1.806 7.488 16.25 1 98 45 ALA B CA 1
ATOM 1365 C C . ALA B 1 45 ? -3.312 7.473 16.5 1 98 45 ALA B C 1
ATOM 1367 O O . ALA B 1 45 ? -3.768 7.098 17.578 1 98 45 ALA B O 1
ATOM 1368 N N . GLU B 1 46 ? -4.086 7.918 15.531 1 98.56 46 GLU B N 1
ATOM 1369 C CA . GLU B 1 46 ? -5.539 7.824 15.641 1 98.56 46 GLU B CA 1
ATOM 1370 C C . GLU B 1 46 ? -5.992 6.371 15.75 1 98.56 46 GLU B C 1
ATOM 1372 O O . GLU B 1 46 ? -5.527 5.512 15 1 98.56 46 GLU B O 1
ATOM 1377 N N . PRO B 1 47 ? -6.984 6.105 16.625 1 98.06 47 PRO B N 1
ATOM 1378 C CA . PRO B 1 47 ? -7.457 4.727 16.766 1 98.06 47 PRO B CA 1
ATOM 1379 C C . PRO B 1 47 ? -8.07 4.176 15.477 1 98.06 47 PRO B C 1
ATOM 1381 O O . PRO B 1 47 ? -8.031 2.963 15.242 1 98.06 47 PRO B O 1
ATOM 1384 N N . GLU B 1 48 ? -8.594 5.004 14.633 1 98.44 48 GLU B N 1
ATOM 1385 C CA . GLU B 1 48 ? -9.273 4.555 13.422 1 98.44 48 GLU B CA 1
ATOM 1386 C C . GLU B 1 48 ? -8.289 4.34 12.273 1 98.44 48 GLU B C 1
ATOM 1388 O O . GLU B 1 48 ? -8.633 3.732 11.258 1 98.44 48 GLU B O 1
ATOM 1393 N N . CYS B 1 49 ? -7.055 4.891 12.352 1 98.81 49 CYS B N 1
ATOM 1394 C CA . CYS B 1 49 ? -6.035 4.621 11.352 1 98.81 49 CYS B CA 1
ATOM 1395 C C . CYS B 1 49 ? -5.352 3.281 11.609 1 98.81 49 CYS B C 1
ATOM 1397 O O . CYS B 1 49 ? -4.566 3.152 12.547 1 98.81 49 CYS B O 1
ATOM 1399 N N . LEU B 1 50 ? -5.543 2.322 10.781 1 98.69 50 LEU B N 1
ATOM 1400 C CA . LEU B 1 50 ? -5.07 0.957 10.977 1 98.69 50 LEU B CA 1
ATOM 1401 C C . LEU B 1 50 ? -3.604 0.828 10.57 1 98.69 50 LEU B C 1
ATOM 1403 O O . LEU B 1 50 ? -2.842 0.101 11.211 1 98.69 50 LEU B O 1
ATOM 1407 N N . SER B 1 51 ? -3.248 1.487 9.508 1 98.88 51 SER B N 1
ATOM 1408 C CA . SER B 1 51 ? -1.861 1.498 9.055 1 98.88 51 SER B CA 1
ATOM 1409 C C . SER B 1 51 ? -1.588 2.689 8.141 1 98.88 51 SER B C 1
ATOM 1411 O O . SER B 1 51 ? -2.518 3.301 7.613 1 98.88 51 SER B O 1
ATOM 1413 N N . PHE B 1 52 ? -0.377 3.145 8.078 1 98.94 52 PHE B N 1
ATOM 1414 C CA . PHE B 1 52 ? 0.143 4.266 7.309 1 98.94 52 PHE B CA 1
ATOM 1415 C C . PHE B 1 52 ? 1.527 3.945 6.754 1 98.94 52 PHE B C 1
ATOM 1417 O O . PHE B 1 52 ? 2.422 3.543 7.5 1 98.94 52 PHE B O 1
ATOM 1424 N N . GLU B 1 53 ? 1.694 4.059 5.406 1 98.88 53 GLU B N 1
ATOM 1425 C CA . GLU B 1 53 ? 2.994 3.74 4.824 1 98.88 53 GLU B CA 1
ATOM 1426 C C . GLU B 1 53 ? 3.342 4.699 3.689 1 98.88 53 GLU B C 1
ATOM 1428 O O . GLU B 1 53 ? 2.49 5.016 2.857 1 98.88 53 GLU B O 1
ATOM 1433 N N . VAL B 1 54 ? 4.629 5.148 3.615 1 98.88 54 VAL B N 1
ATOM 1434 C CA . VAL B 1 54 ? 5.082 6.172 2.68 1 98.88 54 VAL B CA 1
ATOM 1435 C C . VAL B 1 54 ? 6.086 5.57 1.698 1 98.88 54 VAL B C 1
ATOM 1437 O O . VAL B 1 54 ? 6.93 4.762 2.086 1 98.88 54 VAL B O 1
ATOM 1440 N N . PHE B 1 55 ? 6.012 5.992 0.482 1 98.75 55 PHE B N 1
ATOM 1441 C CA . PHE B 1 55 ? 6.867 5.574 -0.623 1 98.75 55 PHE B CA 1
ATOM 1442 C C . PHE B 1 55 ? 7.336 6.781 -1.43 1 98.75 55 PHE B C 1
ATOM 1444 O O . PHE B 1 55 ? 6.848 7.895 -1.229 1 98.75 55 PHE B O 1
ATOM 1451 N N . ARG B 1 56 ? 8.32 6.555 -2.305 1 98.38 56 ARG B N 1
ATOM 1452 C CA . ARG B 1 56 ? 8.805 7.574 -3.23 1 98.38 56 ARG B CA 1
ATOM 1453 C C . ARG B 1 56 ? 9.039 6.984 -4.621 1 98.38 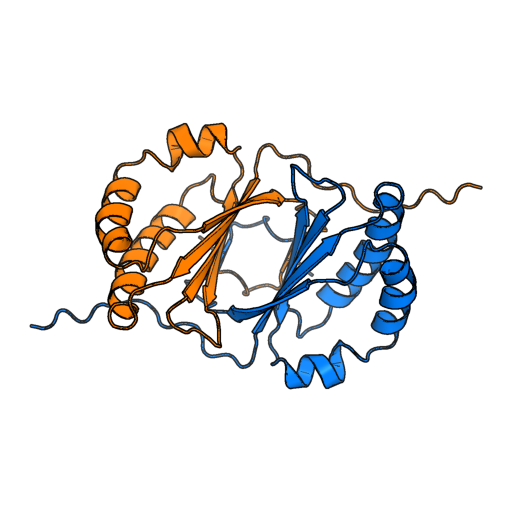56 ARG B C 1
ATOM 1455 O O . ARG B 1 56 ? 9.531 5.863 -4.75 1 98.38 56 ARG B O 1
ATOM 1462 N N . SER B 1 57 ? 8.656 7.762 -5.652 1 97.69 57 SER B N 1
ATOM 1463 C CA . SER B 1 57 ? 9.016 7.367 -7.012 1 97.69 57 SER B CA 1
ATOM 1464 C C . SER B 1 57 ? 10.531 7.363 -7.207 1 97.69 57 SER B C 1
ATOM 1466 O O . SER B 1 57 ? 11.195 8.367 -6.949 1 97.69 57 SER B O 1
ATOM 1468 N N . PRO B 1 58 ? 11.094 6.254 -7.656 1 95.69 58 PRO B N 1
ATOM 1469 C CA . PRO B 1 58 ? 12.539 6.242 -7.871 1 95.69 58 PRO B CA 1
ATOM 1470 C C . PRO B 1 58 ? 12.969 7.148 -9.023 1 95.69 58 PRO B C 1
ATOM 1472 O O . PRO B 1 58 ? 14.078 7.691 -9.008 1 95.69 58 PRO B O 1
ATOM 1475 N N . GLU B 1 59 ? 12.117 7.363 -9.977 1 95.56 59 GLU B N 1
ATOM 1476 C CA . GLU B 1 59 ? 12.469 8.117 -11.172 1 95.56 59 GLU B CA 1
ATOM 1477 C C . GLU B 1 59 ? 12.156 9.602 -11.008 1 95.56 59 GLU B C 1
ATOM 1479 O O . GLU B 1 59 ? 12.672 10.438 -11.75 1 95.56 59 GLU B O 1
ATOM 1484 N N . GLU B 1 60 ? 11.258 9.922 -10.117 1 97.31 60 GLU B N 1
ATOM 1485 C CA . GLU B 1 60 ? 10.867 11.289 -9.781 1 97.31 60 GLU B CA 1
ATOM 1486 C C . GLU B 1 60 ? 10.953 11.523 -8.273 1 97.31 60 GLU B C 1
ATOM 1488 O O . GLU B 1 60 ? 9.938 11.523 -7.582 1 97.31 60 GLU B O 1
ATOM 1493 N N . PRO B 1 61 ? 12.094 11.812 -7.832 1 96.06 61 PRO B N 1
ATOM 1494 C CA . PRO B 1 61 ? 12.328 11.797 -6.387 1 96.06 61 PRO B CA 1
ATOM 1495 C C . PRO B 1 61 ? 11.5 12.844 -5.641 1 96.06 61 PRO B C 1
ATOM 1497 O O . PRO B 1 61 ? 11.438 12.82 -4.406 1 96.06 61 PRO B O 1
ATOM 1500 N N . ASN B 1 62 ? 10.898 13.812 -6.336 1 98.56 62 ASN B N 1
ATOM 1501 C CA . ASN B 1 62 ? 10.016 14.766 -5.672 1 98.56 62 ASN B CA 1
ATOM 1502 C C . ASN B 1 62 ? 8.57 14.289 -5.68 1 98.56 62 ASN B C 1
ATOM 1504 O O . ASN B 1 62 ? 7.66 15.047 -5.332 1 98.56 62 ASN B O 1
ATOM 1508 N N . LYS B 1 63 ? 8.312 13.094 -6.094 1 98.75 63 LYS B N 1
ATOM 1509 C CA . LYS B 1 63 ? 6.984 12.492 -6.059 1 98.75 63 LYS B CA 1
ATOM 1510 C C . LYS B 1 63 ? 6.863 11.477 -4.922 1 98.75 63 LYS B C 1
ATOM 1512 O O . LYS B 1 63 ? 7.531 10.445 -4.934 1 98.75 63 LYS B O 1
ATOM 1517 N N . ILE B 1 64 ? 5.996 11.852 -3.932 1 98.88 64 ILE B N 1
ATOM 1518 C CA . ILE B 1 64 ? 5.77 11.062 -2.729 1 98.88 64 ILE B CA 1
ATOM 1519 C C . ILE B 1 64 ? 4.387 10.414 -2.791 1 98.88 64 ILE B C 1
ATOM 1521 O O . ILE B 1 64 ? 3.414 11.055 -3.203 1 98.88 64 ILE B O 1
ATOM 1525 N N . LYS B 1 65 ? 4.359 9.172 -2.467 1 98.88 65 LYS B N 1
ATOM 1526 C CA . LYS B 1 65 ? 3.117 8.406 -2.389 1 98.88 65 LYS B CA 1
ATOM 1527 C C . LYS B 1 65 ? 2.949 7.77 -1.01 1 98.88 65 LYS B C 1
ATOM 1529 O O . LYS B 1 65 ? 3.932 7.383 -0.375 1 98.88 65 LYS B O 1
ATOM 1534 N N . TRP B 1 66 ? 1.684 7.656 -0.526 1 98.88 66 TRP B N 1
ATOM 1535 C CA . TRP B 1 66 ? 1.449 6.934 0.719 1 98.88 66 TRP B CA 1
ATOM 1536 C C . TRP B 1 66 ? 0.068 6.285 0.721 1 98.88 66 TRP B C 1
ATOM 1538 O O . TRP B 1 66 ? -0.768 6.59 -0.133 1 98.88 66 TRP B O 1
ATOM 1548 N N . LEU B 1 67 ? -0.049 5.281 1.549 1 98.69 67 LEU B N 1
ATOM 1549 C CA . LEU B 1 67 ? -1.344 4.648 1.764 1 98.69 67 LEU B CA 1
ATOM 1550 C C . LEU B 1 67 ? -1.758 4.738 3.229 1 98.69 67 LEU B C 1
ATOM 1552 O O . LEU B 1 67 ? -0.907 4.73 4.121 1 98.69 67 LEU B O 1
ATOM 1556 N N . GLU B 1 68 ? -3.012 4.867 3.453 1 98.88 68 GLU B N 1
ATOM 1557 C CA . GLU B 1 68 ? -3.662 4.824 4.758 1 98.88 68 GLU B CA 1
ATOM 1558 C C . GLU B 1 68 ? -4.801 3.811 4.777 1 98.88 68 GLU B C 1
ATOM 1560 O O . GLU B 1 68 ? -5.668 3.828 3.9 1 98.88 68 GLU B O 1
ATOM 1565 N N . ASN B 1 69 ? -4.746 2.908 5.699 1 98.81 69 ASN B N 1
ATOM 1566 C CA . ASN B 1 69 ? -5.902 2.064 5.996 1 98.81 69 ASN B CA 1
ATOM 1567 C C . ASN B 1 69 ? -6.703 2.609 7.172 1 98.81 69 ASN B C 1
ATOM 1569 O O . ASN B 1 69 ? -6.141 2.906 8.227 1 98.81 69 ASN B O 1
ATOM 1573 N N . TRP B 1 70 ? -8.016 2.697 6.949 1 98.81 70 TRP B N 1
ATOM 1574 C CA . TRP B 1 70 ? -8.898 3.246 7.977 1 98.81 70 TRP B CA 1
ATOM 1575 C C . TRP B 1 70 ? -9.977 2.236 8.367 1 98.81 70 TRP B C 1
ATOM 1577 O O . TRP B 1 70 ? -10.484 1.504 7.516 1 98.81 70 TRP B O 1
ATOM 1587 N N . SER B 1 71 ? -10.383 2.264 9.594 1 98.19 71 SER B N 1
ATOM 1588 C CA . SER B 1 71 ? -11.422 1.36 10.078 1 98.19 71 SER B CA 1
ATOM 1589 C C . SER B 1 71 ? -12.812 1.94 9.852 1 98.19 71 SER B C 1
ATOM 1591 O O . SER B 1 71 ? -13.812 1.235 9.984 1 98.19 71 SER B O 1
ATOM 1593 N N . LYS B 1 72 ? -12.906 3.26 9.523 1 98.06 72 LYS B N 1
ATOM 1594 C CA . LYS B 1 72 ? -14.164 3.938 9.242 1 98.06 72 LYS B CA 1
ATOM 1595 C C . LYS B 1 72 ? -14.25 4.344 7.773 1 98.06 72 LYS B C 1
ATOM 1597 O O . LYS B 1 72 ? -13.227 4.488 7.102 1 98.06 72 LYS B O 1
ATOM 1602 N N . GLY B 1 73 ? -15.484 4.57 7.297 1 97.38 73 GLY B N 1
ATOM 1603 C CA . GLY B 1 73 ? -15.719 4.844 5.887 1 97.38 73 GLY B CA 1
ATOM 1604 C C . GLY B 1 73 ? -15.352 6.254 5.48 1 97.38 73 GLY B C 1
ATOM 1605 O O . GLY B 1 73 ? -14.953 7.066 6.32 1 97.38 73 GLY B O 1
ATOM 1606 N N . THR B 1 74 ? -15.508 6.516 4.227 1 97.5 74 THR B N 1
ATOM 1607 C CA . THR B 1 74 ? -15.078 7.781 3.643 1 97.5 74 THR B CA 1
ATOM 1608 C C . THR B 1 74 ? -15.914 8.938 4.18 1 97.5 74 THR B C 1
ATOM 1610 O O . THR B 1 74 ? -15.406 10.047 4.363 1 97.5 74 THR B O 1
ATOM 1613 N N . ALA B 1 75 ? -17.203 8.672 4.383 1 97.56 75 ALA B N 1
ATOM 1614 C CA . ALA B 1 75 ? -18.047 9.734 4.93 1 97.56 75 ALA B CA 1
ATOM 1615 C C . ALA B 1 75 ? -17.578 10.156 6.316 1 97.56 75 ALA B C 1
ATOM 1617 O O . ALA B 1 75 ? -17.469 11.352 6.605 1 97.56 75 ALA B O 1
ATOM 1618 N N . TRP B 1 76 ? -17.25 9.219 7.164 1 98.12 76 TRP B N 1
ATOM 1619 C CA . TRP B 1 76 ? -16.703 9.5 8.484 1 98.12 76 TRP B CA 1
ATOM 1620 C C . TRP B 1 76 ? -15.375 10.25 8.375 1 98.12 76 TRP B C 1
ATOM 1622 O O . TRP B 1 76 ? -15.156 11.242 9.07 1 98.12 76 TRP B O 1
ATOM 1632 N N . PHE B 1 77 ? -14.57 9.734 7.523 1 98.5 77 PHE B N 1
ATOM 1633 C CA . PHE B 1 77 ? -13.25 10.32 7.332 1 98.5 77 PHE B CA 1
ATOM 1634 C C . PHE B 1 77 ? -13.359 11.797 6.977 1 98.5 77 PHE B C 1
ATOM 1636 O O . PHE B 1 77 ? -12.703 12.641 7.59 1 98.5 77 PHE B O 1
ATOM 1643 N N . LEU B 1 78 ? -14.219 12.125 6.031 1 97.62 78 LEU B N 1
ATOM 1644 C CA . LEU B 1 78 ? -14.375 13.5 5.555 1 97.62 78 LEU B CA 1
ATOM 1645 C C . LEU B 1 78 ? -14.961 14.391 6.645 1 97.62 78 LEU B C 1
ATOM 1647 O O . LEU B 1 78 ? -14.594 15.562 6.754 1 97.62 78 LEU B O 1
ATOM 1651 N N . GLU B 1 79 ? -15.758 13.812 7.438 1 98.12 79 GLU B N 1
ATOM 1652 C CA . GLU B 1 79 ? -16.453 14.594 8.453 1 98.12 79 GLU B CA 1
ATOM 1653 C C . GLU B 1 79 ? -15.609 14.758 9.711 1 98.12 79 GLU B C 1
ATOM 1655 O O . GLU B 1 79 ? -15.578 15.828 10.312 1 98.12 79 GLU B O 1
ATOM 1660 N N . HIS B 1 80 ? -14.906 13.711 10.117 1 98.19 80 HIS B N 1
ATOM 1661 C CA . HIS B 1 80 ? -14.297 13.695 11.438 1 98.19 80 HIS B CA 1
ATOM 1662 C C . HIS B 1 80 ? -12.773 13.797 11.352 1 98.19 80 HIS B C 1
ATOM 1664 O O . HIS B 1 80 ? -12.156 14.578 12.07 1 98.19 80 HIS B O 1
ATOM 1670 N N . GLN B 1 81 ? -12.203 13.07 10.438 1 98.44 81 GLN B N 1
ATOM 1671 C CA . GLN B 1 81 ? -10.75 13.023 10.367 1 98.44 81 GLN B CA 1
ATOM 1672 C C . GLN B 1 81 ? -10.203 14.234 9.609 1 98.44 81 GLN B C 1
ATOM 1674 O O . GLN B 1 81 ? -9.312 14.93 10.109 1 98.44 81 GLN B O 1
ATOM 1679 N N . ALA B 1 82 ? -10.758 14.5 8.453 1 97.44 82 ALA B N 1
ATOM 1680 C CA . ALA B 1 82 ? -10.234 15.539 7.566 1 97.44 82 ALA B CA 1
ATOM 1681 C C . ALA B 1 82 ? -10.445 16.922 8.164 1 97.44 82 ALA B C 1
ATOM 1683 O O . ALA B 1 82 ? -9.82 17.891 7.727 1 97.44 82 ALA B O 1
ATOM 1684 N N . THR B 1 83 ? -11.305 17.062 9.18 1 97.62 83 THR B N 1
ATOM 1685 C CA . THR B 1 83 ? -11.688 18.375 9.703 1 97.62 83 THR B CA 1
ATOM 1686 C C . THR B 1 83 ? -10.961 18.672 11.008 1 97.62 83 THR B C 1
ATOM 1688 O O . THR B 1 83 ? -11.188 19.703 11.633 1 97.62 83 THR B O 1
ATOM 1691 N N . LYS B 1 84 ? -10.133 17.859 11.461 1 98.12 84 LYS B N 1
ATOM 1692 C CA . LYS B 1 84 ? -9.406 18.078 12.711 1 98.12 84 LYS B CA 1
ATOM 1693 C C . LYS B 1 84 ? -8.453 19.266 12.594 1 98.12 84 LYS B C 1
ATOM 1695 O O . LYS B 1 84 ? -7.852 19.469 11.539 1 98.12 84 LYS B O 1
ATOM 1700 N N . PRO B 1 85 ? -8.195 19.984 13.672 1 97.75 85 PRO B N 1
ATOM 1701 C CA . PRO B 1 85 ? -7.371 21.203 13.625 1 97.75 85 PRO B CA 1
ATOM 1702 C C . PRO B 1 85 ? -5.961 20.938 13.109 1 97.75 85 PRO B C 1
ATOM 1704 O O . PRO B 1 85 ? -5.426 21.719 12.32 1 97.75 85 PRO B O 1
ATOM 1707 N N . TYR B 1 86 ? -5.387 19.812 13.547 1 98.19 86 TYR B N 1
ATOM 1708 C CA . TYR B 1 86 ? -4.004 19.578 13.133 1 98.19 86 TYR B CA 1
ATOM 1709 C C . TYR B 1 86 ? -3.922 19.297 11.641 1 98.19 86 TYR B C 1
ATOM 1711 O O . TYR B 1 86 ? -2.867 19.484 11.023 1 98.19 86 TYR B O 1
ATOM 1719 N N . MET B 1 87 ? -5.047 18.781 11.039 1 98.19 87 MET B N 1
ATOM 1720 C CA . MET B 1 87 ? -5.059 18.578 9.594 1 98.19 87 MET B CA 1
ATOM 1721 C C . MET B 1 87 ? -4.988 19.906 8.852 1 98.19 87 MET B C 1
ATOM 1723 O O . MET B 1 87 ? -4.301 20.016 7.828 1 98.19 87 MET B O 1
ATOM 1727 N N . LYS B 1 88 ? -5.703 20.891 9.32 1 97.12 88 LYS B N 1
ATOM 1728 C CA . LYS B 1 88 ? -5.645 22.219 8.719 1 97.12 88 LYS B CA 1
ATOM 1729 C C . LYS B 1 88 ? -4.223 22.766 8.742 1 97.12 88 LYS B C 1
ATOM 1731 O O . LYS B 1 88 ? -3.742 23.297 7.738 1 97.12 88 LYS B O 1
ATOM 1736 N N . GLU B 1 89 ? -3.578 22.672 9.859 1 97.62 89 GLU B N 1
ATOM 1737 C CA . GLU B 1 89 ? -2.203 23.141 10 1 97.62 89 GLU B CA 1
ATOM 1738 C C . GLU B 1 89 ? -1.27 22.406 9.039 1 97.62 89 GLU B C 1
ATOM 1740 O O . GLU B 1 89 ? -0.447 23.031 8.367 1 97.62 89 GLU B O 1
ATOM 1745 N N . TYR B 1 90 ? -1.43 21.141 8.969 1 97.81 90 TYR B N 1
ATOM 1746 C CA . TYR B 1 90 ? -0.632 20.312 8.07 1 97.81 90 TYR B CA 1
ATOM 1747 C C . TYR B 1 90 ? -0.818 20.734 6.621 1 97.81 90 TYR B C 1
ATOM 1749 O O . TYR B 1 90 ? 0.158 20.906 5.887 1 97.81 90 TYR B O 1
ATOM 1757 N N . LEU B 1 91 ? -2.037 20.938 6.207 1 98 91 LEU B N 1
ATOM 1758 C CA . LEU B 1 91 ? -2.326 21.312 4.824 1 98 91 LEU B CA 1
ATOM 1759 C C . LEU B 1 91 ? -1.775 22.703 4.508 1 98 91 LEU B C 1
ATOM 1761 O O . LEU B 1 91 ? -1.245 22.922 3.42 1 98 91 LEU B O 1
ATOM 1765 N N . GLU B 1 92 ? -1.828 23.594 5.43 1 98.06 92 GLU B N 1
ATOM 1766 C CA . GLU B 1 92 ? -1.3 24.938 5.25 1 98.06 92 GLU B CA 1
ATOM 1767 C C . GLU B 1 92 ? 0.213 24.906 5.051 1 98.06 92 GLU B C 1
ATOM 1769 O O . GLU B 1 92 ? 0.759 25.719 4.301 1 98.06 92 GLU B O 1
ATOM 1774 N N . LEU B 1 93 ? 0.856 24.016 5.715 1 98.12 93 LEU B N 1
ATOM 1775 C CA . LEU B 1 93 ? 2.312 23.938 5.676 1 98.12 93 LEU B CA 1
ATOM 1776 C C . LEU B 1 93 ? 2.779 23.203 4.418 1 98.12 93 LEU B C 1
ATOM 1778 O O . LEU B 1 93 ? 3.85 23.5 3.883 1 98.12 93 LEU B O 1
ATOM 1782 N N . THR B 1 94 ? 1.959 22.25 3.889 1 98.69 94 THR B N 1
ATOM 1783 C CA . THR B 1 94 ? 2.484 21.359 2.869 1 98.69 94 THR B CA 1
ATOM 1784 C C . THR B 1 94 ? 1.897 21.688 1.5 1 98.69 94 THR B C 1
ATOM 1786 O O . THR B 1 94 ? 2.568 21.531 0.478 1 98.69 94 THR B O 1
ATOM 1789 N N . ASP B 1 95 ? 0.683 22.172 1.42 1 98.56 95 ASP B N 1
ATOM 1790 C CA . ASP B 1 95 ? 0.013 22.359 0.135 1 98.56 95 ASP B CA 1
ATOM 1791 C C . ASP B 1 95 ? 0.751 23.375 -0.734 1 98.56 95 ASP B C 1
ATOM 1793 O O . ASP B 1 95 ? 0.893 23.172 -1.942 1 98.56 95 ASP B O 1
ATOM 1797 N N . PRO B 1 96 ? 1.272 24.484 -0.194 1 98.69 96 PRO B N 1
ATOM 1798 C CA . PRO B 1 96 ? 1.993 25.453 -1.021 1 98.69 96 PRO B CA 1
ATOM 1799 C C . PRO B 1 96 ? 3.287 24.891 -1.603 1 98.69 96 PRO B C 1
ATOM 1801 O O . PRO B 1 96 ? 3.896 25.516 -2.48 1 98.69 96 PRO B O 1
ATOM 1804 N N . LEU B 1 97 ? 3.754 23.766 -1.12 1 98.81 97 LEU B N 1
ATOM 1805 C CA . LEU B 1 97 ? 5.016 23.172 -1.555 1 98.81 97 LEU B CA 1
ATOM 1806 C C . LEU B 1 97 ? 4.805 22.25 -2.744 1 98.81 97 LEU B C 1
ATOM 1808 O O . LEU B 1 97 ? 5.77 21.75 -3.328 1 98.81 97 LEU B O 1
ATOM 1812 N N . LEU B 1 98 ? 3.559 22 -3.113 1 98.81 98 LEU B N 1
ATOM 1813 C CA . LEU B 1 98 ? 3.217 21.016 -4.133 1 98.81 98 LEU B CA 1
ATOM 1814 C C . LEU B 1 98 ? 3.303 21.625 -5.527 1 98.81 98 LEU B C 1
ATOM 1816 O O . LEU B 1 98 ? 3.178 22.844 -5.688 1 98.81 98 LEU B O 1
ATOM 1820 N N . VAL B 1 99 ? 3.666 20.812 -6.477 1 98.56 99 VAL B N 1
ATOM 1821 C CA . VAL B 1 99 ? 3.393 21.078 -7.883 1 98.56 99 VAL B CA 1
ATOM 1822 C C . VAL B 1 99 ? 2.004 20.562 -8.25 1 98.56 99 VAL B C 1
ATOM 1824 O O . VAL B 1 99 ? 1.811 19.359 -8.422 1 98.56 99 VAL B O 1
ATOM 1827 N N . GLY B 1 100 ? 0.996 21.453 -8.289 1 97.88 100 GLY B N 1
ATOM 1828 C CA . GLY B 1 100 ? -0.37 21 -8.516 1 97.88 100 GLY B CA 1
ATOM 1829 C C . GLY B 1 100 ? -1.039 20.469 -7.266 1 97.88 100 GLY B C 1
ATOM 1830 O O . GLY B 1 100 ? -0.655 20.812 -6.148 1 97.88 100 GLY B O 1
ATOM 1831 N N . GLU B 1 101 ? -2.078 19.609 -7.469 1 97.81 101 GLU B N 1
ATOM 1832 C CA . GLU B 1 101 ? -2.857 19.078 -6.359 1 97.81 101 GLU B CA 1
ATOM 1833 C C . GLU B 1 101 ? -2.49 17.625 -6.086 1 97.81 101 GLU B C 1
ATOM 1835 O O . GLU B 1 101 ? -1.959 16.938 -6.957 1 97.81 101 GLU B O 1
ATOM 1840 N N . LYS B 1 102 ? -2.764 17.203 -4.879 1 98.44 102 LYS B N 1
ATOM 1841 C CA . LYS B 1 102 ? -2.645 15.781 -4.566 1 98.44 102 LYS B CA 1
ATOM 1842 C C . LYS B 1 102 ? -3.641 14.953 -5.379 1 98.44 102 LYS B C 1
ATOM 1844 O O . LYS B 1 102 ? -4.719 15.438 -5.723 1 98.44 102 LYS B O 1
ATOM 1849 N N . GLN B 1 103 ? -3.227 13.766 -5.645 1 98 103 GLN B N 1
ATOM 1850 C CA . GLN B 1 103 ? -4.109 12.773 -6.238 1 98 103 GLN B CA 1
ATOM 1851 C C . GLN B 1 103 ? -4.484 11.695 -5.223 1 98 103 GLN B C 1
ATOM 1853 O O . GLN B 1 103 ? -3.641 11.25 -4.438 1 98 103 GLN B O 1
ATOM 1858 N N . TRP B 1 104 ? -5.723 11.289 -5.242 1 97.81 104 TRP B N 1
ATOM 1859 C CA . TRP B 1 104 ? -6.172 10.273 -4.297 1 97.81 104 TRP B CA 1
ATOM 1860 C C . TRP B 1 104 ? -6.875 9.125 -5.023 1 97.81 104 TRP B C 1
ATOM 1862 O O . TRP B 1 104 ? -7.523 9.344 -6.051 1 97.81 104 TRP B O 1
ATOM 1872 N N . GLU B 1 105 ? -6.758 7.984 -4.527 1 98.19 105 GLU B N 1
ATOM 1873 C CA . GLU B 1 105 ? -7.48 6.781 -4.93 1 98.19 105 GLU B CA 1
ATOM 1874 C C . GLU B 1 105 ? -8.062 6.055 -3.721 1 98.19 105 GLU B C 1
ATOM 1876 O O . GLU B 1 105 ? -7.324 5.68 -2.805 1 98.19 105 GLU B O 1
ATOM 1881 N N . VAL B 1 106 ? -9.359 5.914 -3.748 1 98.25 106 VAL B N 1
ATOM 1882 C CA . VAL B 1 106 ? -10.039 5.195 -2.672 1 98.25 106 VAL B CA 1
ATOM 1883 C C . VAL B 1 106 ? -10.258 3.74 -3.082 1 98.25 106 VAL B C 1
ATOM 1885 O O . VAL B 1 106 ? -10.695 3.465 -4.203 1 98.25 106 VAL B O 1
ATOM 1888 N N . LEU B 1 107 ? -9.969 2.844 -2.129 1 98.44 107 LEU B N 1
ATOM 1889 C CA . LEU B 1 107 ? -10.078 1.419 -2.42 1 98.44 107 LEU B CA 1
ATOM 1890 C C . LEU B 1 107 ? -10.781 0.682 -1.286 1 98.44 107 LEU B C 1
ATOM 1892 O O . LEU B 1 107 ? -10.766 1.138 -0.141 1 98.44 107 LEU B O 1
ATOM 1896 N N . GLU B 1 108 ? -11.414 -0.425 -1.687 1 97.88 108 GLU B N 1
ATOM 1897 C CA . GLU B 1 108 ? -11.836 -1.425 -0.711 1 97.88 108 GLU B CA 1
ATOM 1898 C C . GLU B 1 108 ? -10.656 -2.248 -0.213 1 97.88 108 GLU B C 1
ATOM 1900 O O . GLU B 1 108 ? -9.898 -2.809 -1.013 1 97.88 108 GLU B O 1
ATOM 1905 N N . ARG B 1 109 ? -10.5 -2.281 1.054 1 97.56 109 ARG B N 1
ATOM 1906 C CA . ARG B 1 109 ? -9.484 -3.121 1.674 1 97.56 109 ARG B CA 1
ATOM 1907 C C . ARG B 1 109 ? -9.992 -4.547 1.866 1 97.56 109 ARG B C 1
ATOM 1909 O O . ARG B 1 109 ? -11.055 -4.758 2.445 1 97.56 109 ARG B O 1
ATOM 1916 N N . PHE B 1 110 ? -9.273 -5.535 1.415 1 97.75 110 PHE B N 1
ATOM 1917 C CA . PHE B 1 110 ? -9.703 -6.91 1.637 1 97.75 110 PHE B CA 1
ATOM 1918 C C . PHE B 1 110 ? -9.477 -7.32 3.088 1 97.75 110 PHE B C 1
ATOM 1920 O O . PHE B 1 110 ? -10.414 -7.762 3.766 1 97.75 110 PHE B O 1
ATOM 1927 N N . GLY B 1 111 ? -8.219 -7.086 3.58 1 97.5 111 GLY B N 1
ATOM 1928 C CA . GLY B 1 111 ? -7.922 -7.395 4.969 1 97.5 111 GLY B CA 1
ATOM 1929 C C . GLY B 1 111 ? -7.883 -8.883 5.254 1 97.5 111 GLY B C 1
ATOM 1930 O O . GLY B 1 111 ? -7.957 -9.703 4.332 1 97.5 111 GLY B O 1
ATOM 1931 N N . GLY B 1 112 ? -7.73 -9.203 6.516 1 96.5 112 GLY B N 1
ATOM 1932 C CA . GLY B 1 112 ? -7.652 -10.602 6.887 1 96.5 112 GLY B CA 1
ATOM 1933 C C . GLY B 1 112 ? -6.488 -11.328 6.238 1 96.5 112 GLY B C 1
ATOM 1934 O O . GLY B 1 112 ? -5.352 -10.852 6.277 1 96.5 112 GLY B O 1
ATOM 1935 N N . SER B 1 113 ? -6.762 -12.516 5.641 1 97 113 SER B N 1
ATOM 1936 C CA . SER B 1 113 ? -5.711 -13.32 5.035 1 97 113 SER B CA 1
ATOM 1937 C C . SER B 1 113 ? -5.184 -12.68 3.756 1 97 113 SER B C 1
ATOM 1939 O O . SER B 1 113 ? -4.215 -13.164 3.166 1 97 113 SER B O 1
ATOM 1941 N N . TRP B 1 114 ? -5.727 -11.562 3.322 1 98.5 114 TRP B N 1
ATOM 1942 C CA . TRP B 1 114 ? -5.32 -10.844 2.119 1 98.5 114 TRP B CA 1
ATOM 1943 C C . TRP B 1 114 ? -4.359 -9.711 2.459 1 98.5 114 TRP B C 1
ATOM 1945 O O . TRP B 1 114 ? -3.982 -8.922 1.587 1 98.5 114 TRP B O 1
ATOM 1955 N N . ALA B 1 115 ? -4.043 -9.57 3.715 1 98.62 115 ALA B N 1
ATOM 1956 C CA . ALA B 1 115 ? -3.068 -8.609 4.227 1 98.62 115 ALA B CA 1
ATOM 1957 C C . ALA B 1 115 ? -2.096 -9.281 5.191 1 98.62 115 ALA B C 1
ATOM 1959 O O . ALA B 1 115 ? -2.463 -9.625 6.316 1 98.62 115 ALA B O 1
ATOM 1960 N N . THR B 1 116 ? -0.851 -9.43 4.73 1 98.62 116 THR B N 1
ATOM 1961 C CA . THR B 1 116 ? 0.153 -10.141 5.516 1 98.62 116 THR B CA 1
ATOM 1962 C C . THR B 1 116 ? 1.419 -9.305 5.664 1 98.62 116 THR B C 1
ATOM 1964 O O . THR B 1 116 ? 1.725 -8.477 4.801 1 98.62 116 THR B O 1
ATOM 1967 N N . ALA B 1 117 ? 2.094 -9.484 6.727 1 98.69 117 ALA B N 1
ATOM 1968 C CA . ALA B 1 117 ? 3.381 -8.828 6.949 1 98.69 117 ALA B CA 1
ATOM 1969 C C . ALA B 1 117 ? 4.266 -9.656 7.875 1 98.69 117 ALA B C 1
ATOM 1971 O O . ALA B 1 117 ? 3.771 -10.32 8.789 1 98.69 117 ALA B O 1
ATOM 1972 N N . GLN B 1 118 ? 5.5 -9.586 7.641 1 98.06 118 GLN B N 1
ATOM 1973 C CA . GLN B 1 118 ? 6.461 -10.141 8.594 1 98.06 118 GLN B CA 1
ATOM 1974 C C . GLN B 1 118 ? 6.582 -9.258 9.828 1 98.06 118 GLN B C 1
ATOM 1976 O O . GLN B 1 118 ? 6.328 -8.055 9.766 1 98.06 118 GLN B O 1
ATOM 1981 N N . GLU B 1 119 ? 6.996 -9.922 10.875 1 95.94 119 GLU B N 1
ATOM 1982 C CA . GLU B 1 119 ? 7.227 -9.156 12.102 1 95.94 119 GLU B CA 1
ATOM 1983 C C . GLU B 1 119 ? 8.273 -8.07 11.891 1 95.94 119 GLU B C 1
ATOM 1985 O O . GLU B 1 119 ? 9.305 -8.312 11.25 1 95.94 119 GLU B O 1
ATOM 1990 N N . GLY B 1 120 ? 8.008 -6.891 12.352 1 95.25 120 GLY B N 1
ATOM 1991 C CA . GLY B 1 120 ? 9 -5.828 12.344 1 95.25 120 GLY B CA 1
ATOM 1992 C C . GLY B 1 120 ? 8.953 -4.977 11.086 1 95.25 120 GLY B C 1
ATOM 1993 O O . GLY B 1 120 ? 9.672 -3.979 10.984 1 95.25 120 GLY B O 1
ATOM 1994 N N . VAL B 1 121 ? 8.117 -5.305 10.172 1 97.06 121 VAL B N 1
ATOM 1995 C CA . VAL B 1 121 ? 8.039 -4.559 8.914 1 97.06 121 VAL B CA 1
ATOM 1996 C C . VAL B 1 121 ? 7.367 -3.211 9.156 1 97.06 121 VAL B C 1
ATOM 1998 O O . VAL B 1 121 ? 7.723 -2.211 8.531 1 97.06 121 VAL B O 1
ATOM 2001 N N . TYR B 1 122 ? 6.398 -3.191 10.062 1 98 122 TYR B N 1
ATOM 2002 C CA . TYR B 1 122 ? 5.691 -1.982 10.461 1 98 122 TYR B CA 1
ATOM 2003 C C . TYR B 1 122 ? 5.977 -1.639 11.922 1 98 122 TYR B C 1
ATOM 2005 O O . TYR B 1 122 ? 6.008 -2.523 12.781 1 98 122 TYR B O 1
ATOM 2013 N N . GLU B 1 123 ? 6.262 -0.351 12.125 1 97.38 123 GLU B N 1
ATOM 2014 C CA . GLU B 1 123 ? 6.352 0.11 13.508 1 97.38 123 GLU B CA 1
ATOM 2015 C C . GLU B 1 123 ? 4.98 0.14 14.172 1 97.38 123 GLU B C 1
ATOM 2017 O O . GLU B 1 123 ? 4.004 0.589 13.562 1 97.38 123 GLU B O 1
ATOM 2022 N N . LYS B 1 124 ? 4.992 -0.343 15.398 1 94.69 124 LYS B N 1
ATOM 2023 C CA . LYS B 1 124 ? 3.746 -0.293 16.156 1 94.69 124 LYS B CA 1
ATOM 2024 C C . LYS B 1 124 ? 3.49 1.109 16.703 1 94.69 124 LYS B C 1
ATOM 2026 O O . LYS B 1 124 ? 4.41 1.775 17.188 1 94.69 124 LYS B O 1
ATOM 2031 N N . ILE B 1 125 ? 2.256 1.566 16.484 1 86.31 125 ILE B N 1
ATOM 2032 C CA . ILE B 1 125 ? 1.881 2.879 17 1 86.31 125 ILE B CA 1
ATOM 2033 C C . ILE B 1 125 ? 0.977 2.719 18.219 1 86.31 125 ILE B C 1
ATOM 2035 O O . ILE B 1 125 ? 0.175 1.783 18.297 1 86.31 125 ILE B O 1
#